Protein AF-A0A858BSM0-F1 (afdb_monomer)

Solvent-accessible surface area (backbone atoms only — not comparable to full-atom values): 16375 Å² total; per-residue (Å²): 132,75,53,73,68,57,44,45,56,49,50,36,63,75,69,66,62,66,79,80,44,74,90,45,45,73,58,44,51,51,51,58,52,46,48,55,52,51,48,40,38,75,73,69,68,46,49,75,65,56,53,52,46,52,56,50,54,49,52,46,51,55,52,48,64,76,37,71,84,49,58,69,70,57,38,52,51,46,42,55,47,25,72,73,67,75,43,63,54,69,59,59,52,45,63,54,52,73,69,42,80,69,52,54,67,52,66,51,70,66,59,50,50,50,53,35,60,72,40,42,68,62,49,29,70,76,40,61,86,50,60,94,38,64,66,59,52,33,52,44,53,54,50,51,48,45,44,56,35,63,70,63,80,68,86,87,63,94,69,54,70,62,56,52,48,52,47,50,49,37,29,74,75,46,54,21,25,60,64,64,38,43,50,54,51,47,52,52,44,70,75,34,68,86,60,52,43,77,88,28,57,37,79,54,97,91,39,84,40,81,42,76,86,49,92,70,56,54,92,28,44,65,59,47,67,70,70,49,77,94,40,82,88,53,62,91,39,60,67,58,50,47,54,54,40,49,52,51,44,30,65,75,75,60,62,42,83,81,53,54,62,62,62,48,45,72,64,48,47,60,54,52,51,52,55,56,63,73,74,111

pLDDT: mean 89.31, std 7.44, range [51.16, 98.19]

Secondary structure (DSSP, 8-state):
---HHHHHHHHHHHTT--TT-GGGHHHHHHHHHHHHHHHHHHHH---HHHHHHHHHHHHHHHHHHHTTTS-HHHHHHHHHHHHHH---HHHHHHHHHTTSTTGGG--SHHHHHHHHHHHHHHHHHH-GGGTT-HHHHHHHHHHHHHHHHHS--STT----HHHHHHHHHHHHHHS--HHHHHHHHHHHHHH-GGGS-GGGEEEETTEEEE-TT-SSSGGGHHHHHHHS---TTTTT-HHHHHHHHHHHHIIIIITTTT-HHHHHHHHHHHHHHHHHHTT-

Foldseek 3Di:
DDDLVRQLVVVCVVVVDDCPPPVCVVVSVVSSVVSVVCCCCVPVVQDPVNVVVVVLVVVLVVLLVVCVLFDPVLSVVQSVLCSVPVDRLLVVLLVVCLPDPPLLVDQDLVVLLVVLVVCVVVSCVVRVVCVVVSVSSSSSSVRSSLSLLPPDDCVVDDADPLLVVLQVCCCVPRVHHVLSVLLSLVVCCVVDVVLADPVQWDDDPNDTDGRQPDPPCRSVLVVVVVPDDPDPSCVPCSLSSSLSNSRCCCVPPVVVPPVVNVVCRVPRRVVSVVVVVVVD

Nearest PDB structures (foldseek):
  4lrv-assembly3_N-3  TM=2.791E-01  e=3.797E+00  Escherichia coli B7A
  4lrv-assembly2_P  TM=2.894E-01  e=4.555E+00  Escherichia coli B7A

Organism: NCBI:txid433296

Sequence (280 aa):
MLSIEEYIAKRKKEDRLDEFDGKFKDENLKICVNYIFEYFMNYISITEFEMKSIIKDERVEEYRKTLRAYEPEIIEWLTNIYDKSGKYANRIIGNMLEKYDFFSIFNTESEFREVSYELYKRITKRIPELKGQSEMIFQFIKAYHKKRAHAEGFSDYTFSNSILNWLEQTRKKYGVNIAVFAYKWLDQLYENKDLWPNTNRKDRFGQSEYDYTQKRNVFNLESLYRNIPKKAFIRGKKQELEALMMYIWLHNYCRDENGYWDEYSQKVLPIIDLQDKAQV

Structure (mmCIF, N/CA/C/O backbone):
data_AF-A0A858BSM0-F1
#
_entry.id   AF-A0A858BSM0-F1
#
loop_
_atom_site.group_PDB
_atom_site.id
_atom_site.type_symbol
_atom_site.label_atom_id
_atom_site.label_alt_id
_atom_site.label_comp_id
_atom_site.label_asym_id
_atom_site.label_entity_id
_atom_site.label_seq_id
_atom_site.pdbx_PDB_ins_code
_atom_site.Cartn_x
_atom_site.Cartn_y
_atom_site.Cartn_z
_atom_site.occupancy
_atom_site.B_iso_or_equiv
_atom_site.auth_seq_id
_atom_site.auth_comp_id
_atom_site.auth_asym_id
_atom_site.auth_atom_id
_atom_site.pdbx_PDB_model_num
ATOM 1 N N . MET A 1 1 ? -12.392 21.287 46.809 1.00 76.06 1 MET A N 1
ATOM 2 C CA . MET A 1 1 ? -12.234 20.368 45.664 1.00 76.06 1 MET A CA 1
ATOM 3 C C . MET A 1 1 ? -10.738 20.262 45.448 1.00 76.06 1 MET A C 1
ATOM 5 O O . MET A 1 1 ? -10.119 21.310 45.329 1.00 76.06 1 MET A O 1
ATOM 9 N N . LEU A 1 2 ? -10.152 19.071 45.580 1.00 84.25 2 LEU A N 1
ATOM 10 C CA . LEU A 1 2 ? -8.714 18.894 45.334 1.00 84.25 2 LEU A CA 1
ATOM 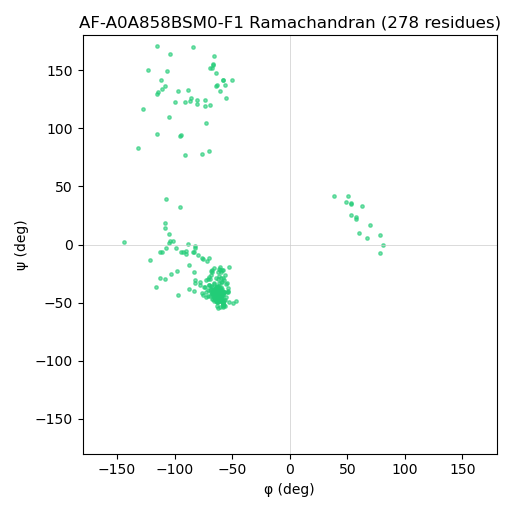11 C C . LEU A 1 2 ? -8.447 19.070 43.836 1.00 84.25 2 LEU A C 1
ATOM 13 O O . LEU A 1 2 ? -9.343 18.784 43.035 1.00 84.25 2 LEU A O 1
ATOM 17 N N . SER A 1 3 ? -7.252 19.505 43.445 1.00 88.00 3 SER A N 1
ATOM 18 C CA . SER A 1 3 ? -6.809 19.333 42.057 1.00 88.00 3 SER A CA 1
ATOM 19 C C . SER A 1 3 ? -6.639 17.837 41.745 1.00 88.00 3 SER A C 1
ATOM 21 O O . SER A 1 3 ? -6.570 17.003 42.656 1.00 88.00 3 SER A O 1
ATOM 23 N N . ILE A 1 4 ? -6.592 17.466 40.463 1.00 87.94 4 ILE A N 1
ATOM 24 C CA . ILE A 1 4 ? -6.388 16.063 40.076 1.00 87.94 4 ILE A CA 1
ATOM 25 C C . ILE A 1 4 ? -5.025 15.548 40.560 1.00 87.94 4 ILE A C 1
ATOM 27 O O . ILE A 1 4 ? -4.921 14.420 41.041 1.00 87.94 4 ILE A O 1
ATOM 31 N N . GLU A 1 5 ? -3.996 16.395 40.531 1.00 89.88 5 GLU A N 1
ATOM 32 C CA . GLU A 1 5 ? -2.655 16.084 41.026 1.00 89.88 5 GLU A CA 1
ATOM 33 C C . GLU A 1 5 ? -2.657 15.857 42.542 1.00 89.88 5 GLU A C 1
ATOM 35 O O . GLU A 1 5 ? -2.097 14.871 43.026 1.00 89.88 5 GLU A O 1
ATOM 40 N N . GLU A 1 6 ? -3.331 16.731 43.295 1.00 91.31 6 GLU A N 1
ATOM 41 C CA . GLU A 1 6 ? -3.465 16.611 44.750 1.00 91.31 6 GLU A CA 1
ATOM 42 C C . GLU A 1 6 ? -4.252 15.356 45.149 1.00 91.31 6 GLU A C 1
ATOM 44 O O . GLU A 1 6 ? -3.911 14.680 46.123 1.00 91.31 6 GLU A O 1
ATOM 49 N N . TYR A 1 7 ? -5.290 15.011 44.383 1.00 90.31 7 TYR A N 1
ATOM 50 C CA . TYR A 1 7 ? -6.084 13.809 44.613 1.00 90.31 7 TYR A CA 1
ATOM 51 C C . TYR A 1 7 ? -5.291 12.528 44.349 1.00 90.31 7 TYR A C 1
ATOM 53 O O . TYR A 1 7 ? -5.283 11.629 45.192 1.00 90.31 7 TYR A O 1
ATOM 61 N N . ILE A 1 8 ? -4.573 12.457 43.224 1.00 90.00 8 ILE A N 1
ATOM 62 C CA . ILE A 1 8 ? -3.717 11.311 42.894 1.00 90.00 8 ILE A CA 1
ATOM 63 C C . ILE A 1 8 ? -2.609 11.160 43.943 1.00 90.00 8 ILE A C 1
ATOM 65 O O . ILE A 1 8 ? -2.373 10.054 44.428 1.00 90.00 8 ILE A O 1
ATOM 69 N N . ALA A 1 9 ? -1.960 12.255 44.355 1.00 90.50 9 ALA A N 1
ATOM 70 C CA . ALA A 1 9 ? -0.929 12.223 45.394 1.00 90.50 9 ALA A CA 1
ATOM 71 C C . ALA A 1 9 ? -1.474 11.704 46.736 1.00 90.50 9 ALA A C 1
ATOM 73 O O . ALA A 1 9 ? -0.813 10.908 47.411 1.00 90.50 9 ALA A O 1
ATOM 74 N N . LYS A 1 10 ? -2.698 12.105 47.101 1.00 91.25 10 LYS A N 1
ATOM 75 C CA . LYS A 1 10 ? -3.394 11.599 48.286 1.00 91.25 10 LYS A CA 1
ATOM 76 C C . LYS A 1 10 ? -3.674 10.094 48.180 1.00 91.25 10 LYS A C 1
ATOM 78 O O . LYS A 1 10 ? -3.259 9.360 49.076 1.00 91.25 10 LYS A O 1
ATOM 83 N N . ARG A 1 11 ? -4.302 9.624 47.094 1.00 91.88 11 ARG A N 1
ATOM 84 C CA . ARG A 1 11 ? -4.641 8.198 46.902 1.00 91.88 11 ARG A CA 1
ATOM 85 C C . ARG A 1 11 ? -3.394 7.309 46.848 1.00 91.88 11 ARG A C 1
ATOM 87 O O . ARG A 1 11 ? -3.349 6.287 47.520 1.00 91.88 11 ARG A O 1
ATOM 94 N N . LYS A 1 12 ? -2.324 7.742 46.168 1.00 90.44 12 LYS A N 1
ATOM 95 C CA . LYS A 1 12 ? -1.027 7.032 46.153 1.00 90.44 12 LYS A CA 1
ATOM 96 C C . LYS A 1 12 ? -0.452 6.820 47.551 1.00 90.44 12 LYS A C 1
ATOM 98 O O . LYS A 1 12 ? 0.084 5.752 47.838 1.00 90.44 12 LYS A O 1
ATOM 103 N N . LYS A 1 13 ? -0.555 7.833 48.418 1.00 90.81 13 LYS A N 1
ATOM 104 C CA . LYS A 1 13 ? -0.080 7.757 49.804 1.00 90.81 13 LYS A CA 1
ATOM 105 C C . LYS A 1 13 ? -0.951 6.833 50.660 1.00 90.81 13 LYS A C 1
ATOM 107 O O . LYS A 1 13 ? -0.409 6.111 51.493 1.00 90.81 13 LYS A O 1
ATOM 112 N N . GLU A 1 14 ? -2.268 6.864 50.466 1.00 90.00 14 GLU A N 1
ATOM 113 C CA . GLU A 1 14 ? -3.226 5.991 51.161 1.00 90.00 14 GLU A CA 1
ATOM 114 C C . GLU A 1 14 ? -3.020 4.518 50.792 1.00 90.00 14 GLU A C 1
ATOM 116 O O . GLU A 1 14 ? -2.896 3.675 51.680 1.00 90.00 14 GLU A O 1
ATOM 121 N N . ASP A 1 15 ? -2.879 4.234 49.498 1.00 87.38 15 ASP A N 1
ATOM 122 C CA . ASP A 1 15 ? -2.790 2.871 48.967 1.00 87.38 15 ASP A CA 1
ATOM 123 C C . ASP A 1 15 ? -1.341 2.341 48.938 1.00 87.38 15 ASP A C 1
ATOM 125 O O . ASP A 1 15 ? -1.101 1.203 48.545 1.00 87.38 15 ASP A O 1
ATOM 129 N N . ARG A 1 16 ? -0.364 3.152 49.384 1.00 87.75 16 ARG A N 1
ATOM 130 C CA . ARG A 1 16 ? 1.082 2.842 49.397 1.00 87.75 16 ARG A CA 1
ATOM 131 C C . ARG A 1 16 ? 1.593 2.335 48.041 1.00 87.75 16 ARG A C 1
ATOM 133 O O . ARG A 1 16 ? 2.382 1.395 47.981 1.00 87.75 16 ARG A O 1
ATOM 140 N N . LEU A 1 17 ? 1.136 2.970 46.963 1.00 86.75 17 LEU A N 1
ATOM 141 C CA . LEU A 1 17 ? 1.476 2.584 45.598 1.00 86.75 17 LEU A CA 1
ATOM 142 C C . LEU A 1 17 ? 2.923 2.972 45.262 1.00 86.75 17 LEU A C 1
ATOM 144 O O . LEU A 1 17 ? 3.251 4.161 45.239 1.00 86.75 17 LEU A O 1
ATOM 148 N N . ASP A 1 18 ? 3.756 1.984 44.935 1.00 85.94 18 ASP A N 1
ATOM 149 C CA . ASP A 1 18 ? 5.062 2.202 44.308 1.00 85.94 18 ASP A CA 1
ATOM 150 C C . ASP A 1 18 ? 4.943 2.058 42.786 1.00 85.94 18 ASP A C 1
ATOM 152 O O . ASP A 1 18 ? 5.020 0.964 42.227 1.00 85.94 18 ASP A O 1
ATOM 156 N N . GLU A 1 19 ? 4.732 3.185 42.105 1.00 79.44 19 GLU A N 1
ATOM 157 C CA . GLU A 1 19 ? 4.561 3.228 40.648 1.00 79.44 19 GLU A CA 1
ATOM 158 C C . GLU A 1 19 ? 5.848 2.924 39.861 1.00 79.44 19 GLU A C 1
ATOM 160 O O . GLU A 1 19 ? 5.781 2.710 38.649 1.00 79.44 19 GLU A O 1
ATOM 165 N N . PHE A 1 20 ? 7.005 2.892 40.532 1.00 86.69 20 PHE A N 1
ATOM 166 C CA . PHE A 1 20 ? 8.307 2.660 39.908 1.00 86.69 20 PHE A CA 1
ATOM 167 C C . PHE A 1 20 ? 8.734 1.186 39.939 1.00 86.69 20 PHE A C 1
ATOM 169 O O . PHE A 1 20 ? 9.728 0.834 39.297 1.00 86.69 20 PHE A O 1
ATOM 176 N N . ASP A 1 21 ? 7.981 0.307 40.612 1.00 86.56 21 ASP A N 1
ATOM 177 C CA . ASP A 1 21 ? 8.235 -1.132 40.551 1.00 86.56 21 ASP A CA 1
ATOM 178 C C . ASP A 1 21 ? 7.806 -1.704 39.190 1.00 86.56 21 ASP A C 1
ATOM 180 O O . ASP A 1 21 ? 6.628 -1.927 38.891 1.00 86.56 21 ASP A O 1
ATOM 184 N N . GLY A 1 22 ? 8.804 -1.986 38.350 1.00 78.19 22 GLY A N 1
ATOM 185 C CA . GLY A 1 22 ? 8.609 -2.563 37.024 1.00 78.19 22 GLY A CA 1
ATOM 186 C C . GLY A 1 22 ? 7.932 -3.939 37.022 1.00 78.19 22 GLY A C 1
ATOM 187 O O . GLY A 1 22 ? 7.380 -4.317 35.988 1.00 78.19 22 GLY A O 1
ATOM 188 N N . LYS A 1 23 ? 7.924 -4.679 38.143 1.00 85.75 23 LYS A N 1
ATOM 189 C CA . LYS A 1 23 ? 7.219 -5.970 38.250 1.00 85.75 23 LYS A CA 1
ATOM 190 C C . LYS A 1 23 ? 5.699 -5.818 38.258 1.00 85.75 23 LYS A C 1
ATOM 192 O O . LYS A 1 23 ? 5.015 -6.724 37.792 1.00 85.75 23 LYS A O 1
ATOM 197 N N . PHE A 1 24 ? 5.186 -4.686 38.736 1.00 86.31 24 PHE A N 1
ATOM 198 C CA . PHE A 1 24 ? 3.749 -4.422 38.871 1.00 86.31 24 PHE A CA 1
ATOM 199 C C . PHE A 1 24 ? 3.235 -3.400 37.855 1.00 86.31 24 PHE A C 1
ATOM 201 O O . PHE A 1 24 ? 2.152 -2.852 38.024 1.00 86.31 24 PHE A O 1
ATOM 208 N N . LYS A 1 25 ? 3.976 -3.145 36.769 1.00 86.19 25 LYS A N 1
ATOM 209 C CA . LYS A 1 25 ? 3.668 -2.098 35.780 1.00 86.19 25 LYS A CA 1
ATOM 210 C C . LYS A 1 25 ? 2.201 -2.071 35.322 1.00 86.19 25 LYS A C 1
ATOM 212 O O . LYS A 1 25 ? 1.595 -1.002 35.311 1.00 86.19 25 LYS A O 1
ATOM 217 N N . ASP A 1 26 ? 1.635 -3.216 34.943 1.00 83.50 26 ASP A N 1
ATOM 218 C CA . ASP A 1 26 ? 0.257 -3.286 34.430 1.00 83.50 26 ASP A CA 1
ATOM 219 C C . ASP A 1 26 ? -0.787 -3.031 35.530 1.00 83.50 26 ASP A C 1
ATOM 221 O O . ASP A 1 26 ? -1.823 -2.407 35.289 1.00 83.50 26 ASP A O 1
ATOM 225 N N . GLU A 1 27 ? -0.500 -3.474 36.754 1.00 86.62 27 GLU A N 1
ATOM 226 C CA . GLU A 1 27 ? -1.351 -3.274 37.927 1.00 86.62 27 GLU A CA 1
ATOM 227 C C . GLU A 1 27 ? -1.294 -1.820 38.408 1.00 86.62 27 GLU A C 1
ATOM 229 O O . GLU A 1 27 ? -2.334 -1.183 38.574 1.00 86.62 27 GLU A O 1
ATOM 234 N N . ASN A 1 28 ? -0.092 -1.249 38.493 1.00 85.56 28 ASN A N 1
ATOM 235 C CA . ASN A 1 28 ? 0.146 0.159 38.799 1.00 85.56 28 ASN A CA 1
ATOM 236 C C . ASN A 1 2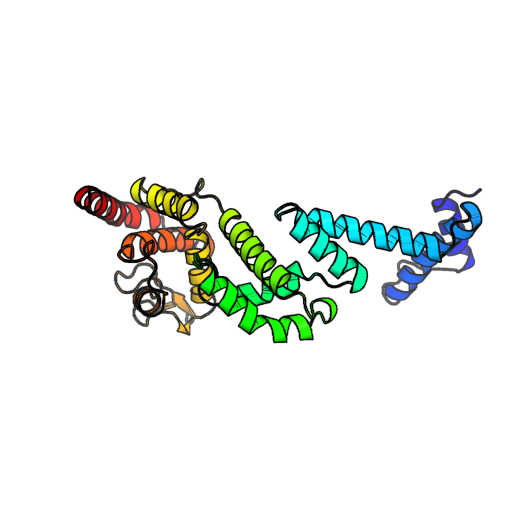8 ? -0.552 1.080 37.793 1.00 85.56 28 ASN A C 1
ATOM 238 O O . ASN A 1 28 ? -1.207 2.044 38.187 1.00 85.56 28 ASN A O 1
ATOM 242 N N . LEU A 1 29 ? -0.478 0.761 36.495 1.00 85.38 29 LEU A N 1
ATOM 243 C CA . LEU A 1 29 ? -1.176 1.518 35.457 1.00 85.38 29 LEU A CA 1
ATOM 244 C C . LEU A 1 29 ? -2.694 1.499 35.680 1.00 85.38 29 LEU A C 1
ATOM 246 O O . LEU A 1 29 ? -3.341 2.544 35.613 1.00 85.38 29 LEU A O 1
ATOM 250 N N . LYS A 1 30 ? -3.262 0.325 35.976 1.00 86.44 30 LYS A N 1
ATOM 251 C CA . LYS A 1 30 ? -4.695 0.175 36.249 1.00 86.44 30 LYS A CA 1
ATOM 252 C C . LYS A 1 30 ? -5.124 0.976 37.481 1.00 86.44 30 LYS A C 1
ATOM 254 O O . LYS A 1 30 ? -6.154 1.645 37.438 1.00 86.44 30 LYS A O 1
ATOM 259 N N . ILE A 1 31 ? -4.329 0.942 38.549 1.00 87.56 31 ILE A N 1
ATOM 260 C CA . ILE A 1 31 ? -4.588 1.687 39.787 1.00 87.56 31 ILE A CA 1
ATOM 261 C C . ILE A 1 31 ? -4.548 3.201 39.532 1.00 87.56 31 ILE A C 1
ATOM 263 O O . ILE A 1 31 ? -5.485 3.908 39.896 1.00 87.56 31 ILE A O 1
ATOM 267 N N . CYS A 1 32 ? -3.525 3.704 38.837 1.00 86.94 32 CYS A N 1
ATOM 268 C CA . CYS A 1 32 ? -3.422 5.129 38.511 1.00 86.94 32 CYS A CA 1
ATOM 269 C C . CYS A 1 32 ? -4.593 5.617 37.645 1.00 86.94 32 CYS A C 1
ATOM 271 O O . CYS A 1 32 ? -5.133 6.697 37.883 1.00 86.94 32 CYS A O 1
ATOM 273 N N . VAL A 1 33 ? -5.022 4.812 36.669 1.00 85.38 33 VAL A N 1
ATOM 274 C CA . VAL A 1 33 ? -6.204 5.111 35.850 1.00 85.38 33 VAL A CA 1
ATOM 275 C C . VAL A 1 33 ? -7.474 5.147 36.709 1.00 85.38 33 VAL A C 1
ATOM 277 O O . VAL A 1 33 ? -8.289 6.053 36.542 1.00 85.38 33 VAL A O 1
ATOM 280 N N . ASN A 1 34 ? -7.626 4.232 37.671 1.00 86.88 34 ASN A N 1
ATOM 281 C CA . ASN A 1 34 ? -8.767 4.240 38.591 1.00 86.88 34 ASN A CA 1
ATOM 282 C C . ASN A 1 34 ? -8.825 5.516 39.438 1.00 86.88 34 ASN A C 1
ATOM 284 O O . ASN A 1 34 ? -9.911 6.059 39.606 1.00 86.88 34 ASN A O 1
ATOM 288 N N . TYR A 1 35 ? -7.691 6.050 39.904 1.00 90.19 35 TYR A N 1
ATOM 289 C CA . TYR A 1 35 ? -7.687 7.326 40.633 1.00 90.19 35 TYR A CA 1
ATOM 290 C C . TYR A 1 35 ? -8.226 8.484 39.788 1.00 90.19 35 TYR A C 1
ATOM 292 O O . TYR A 1 35 ? -8.939 9.342 40.301 1.00 90.19 35 TYR A O 1
ATOM 300 N N . ILE A 1 36 ? -7.926 8.499 38.487 1.00 86.38 36 ILE A N 1
ATOM 301 C CA . ILE A 1 36 ? -8.467 9.500 37.560 1.00 86.38 36 ILE A CA 1
ATOM 302 C C . ILE A 1 36 ? -9.990 9.335 37.438 1.00 86.38 36 ILE A C 1
ATOM 304 O O . ILE A 1 36 ? -10.722 10.316 37.558 1.00 86.38 36 ILE A O 1
ATOM 308 N N . PHE A 1 37 ? -10.485 8.103 37.270 1.00 82.94 37 PHE A N 1
ATOM 309 C CA . PHE A 1 37 ? -11.929 7.831 37.238 1.00 82.94 37 PHE A CA 1
ATOM 310 C C . PHE A 1 37 ? -12.626 8.245 38.541 1.00 82.94 37 PHE A C 1
ATOM 312 O O . PHE A 1 37 ? -13.637 8.944 38.499 1.00 82.94 37 PHE A O 1
ATOM 319 N N . GLU A 1 38 ? -12.083 7.862 39.698 1.00 85.38 38 GLU A N 1
ATOM 320 C CA . GLU A 1 38 ? -12.623 8.228 41.011 1.00 85.38 38 GLU A CA 1
ATOM 321 C C . GLU A 1 38 ? -12.681 9.750 41.189 1.00 85.38 38 GLU A C 1
ATOM 323 O O . GLU A 1 38 ? -13.679 10.271 41.684 1.00 85.38 38 GLU A O 1
ATOM 328 N N . TYR A 1 39 ? -11.650 10.477 40.746 1.00 87.62 39 TYR A N 1
ATOM 329 C CA . TYR A 1 39 ? -11.619 11.937 40.804 1.00 87.62 39 TYR A CA 1
ATOM 330 C C . TYR A 1 39 ? -12.801 12.560 40.054 1.00 87.62 39 TYR A C 1
ATOM 332 O O . TYR A 1 39 ? -13.557 13.352 40.621 1.00 87.62 39 TYR A O 1
ATOM 340 N N . PHE A 1 40 ? -12.996 12.179 38.790 1.00 82.75 40 PHE A N 1
ATOM 341 C CA . PHE A 1 40 ? -14.052 12.743 37.951 1.00 82.75 40 PHE A CA 1
ATOM 342 C C . PHE A 1 40 ? -15.457 12.310 38.389 1.00 82.75 40 PHE A C 1
ATOM 344 O O . PHE A 1 40 ? -16.373 13.136 38.355 1.00 82.75 40 PHE A O 1
ATOM 351 N N . MET A 1 41 ? -15.628 11.074 38.876 1.00 79.69 41 MET A N 1
ATOM 352 C CA . MET A 1 41 ? -16.903 10.623 39.450 1.00 79.69 41 MET A CA 1
ATOM 353 C C . MET A 1 41 ? -17.261 11.406 40.718 1.00 79.69 41 MET A C 1
ATOM 355 O O . MET A 1 41 ? -18.388 11.874 40.856 1.00 79.69 41 MET A O 1
ATOM 359 N N . ASN A 1 42 ? -16.299 11.591 41.628 1.00 81.12 42 ASN A N 1
ATOM 360 C CA . ASN A 1 42 ? -16.549 12.207 42.932 1.00 81.12 42 ASN A CA 1
ATOM 361 C C . ASN A 1 42 ? -16.675 13.732 42.874 1.00 81.12 42 ASN A C 1
ATOM 363 O O . ASN A 1 42 ? -17.393 14.316 43.683 1.00 81.12 42 ASN A O 1
ATOM 367 N N . TYR A 1 43 ? -15.957 14.387 41.958 1.00 79.75 43 TYR A N 1
ATOM 368 C CA . TYR A 1 43 ? -15.894 15.848 41.920 1.00 79.75 43 TYR A CA 1
ATOM 369 C C . TYR A 1 43 ? -16.653 16.474 40.752 1.00 79.75 43 TYR A C 1
ATOM 371 O O . TYR A 1 43 ? -17.164 17.580 40.908 1.00 79.75 43 TYR A O 1
ATOM 379 N N . ILE A 1 44 ? -16.768 15.795 39.607 1.00 73.56 44 ILE A N 1
ATOM 380 C CA . ILE A 1 44 ? -17.440 16.341 38.4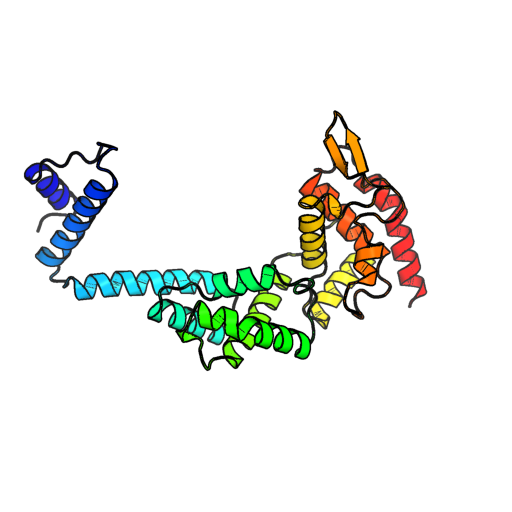11 1.00 73.56 44 ILE A CA 1
ATOM 381 C C . ILE A 1 44 ? -18.801 15.659 38.167 1.00 73.56 44 ILE A C 1
ATOM 383 O O . ILE A 1 44 ? -19.562 16.091 37.310 1.00 73.56 44 ILE A O 1
ATOM 387 N N . SER A 1 45 ? -19.173 14.659 38.980 1.00 72.12 45 SER A N 1
ATOM 388 C CA . SER A 1 45 ? -20.446 13.917 38.875 1.00 72.12 45 SER A CA 1
ATOM 389 C C . SER A 1 45 ? -20.663 13.244 37.515 1.00 72.12 45 SER A C 1
ATOM 391 O O . SER A 1 45 ? -21.798 12.978 37.132 1.00 72.12 45 SER A O 1
ATOM 393 N N . ILE A 1 46 ? -19.581 12.966 36.783 1.00 72.81 46 ILE A N 1
ATOM 394 C CA . ILE A 1 46 ? -19.644 12.215 35.530 1.00 72.81 46 ILE A CA 1
ATOM 395 C C . ILE A 1 46 ? -19.717 10.739 35.898 1.00 72.81 46 ILE A C 1
ATOM 397 O O . ILE A 1 46 ? -18.852 10.230 36.609 1.00 72.81 46 ILE A O 1
ATOM 401 N N . THR A 1 47 ? -20.736 10.040 35.426 1.00 77.25 47 THR A N 1
ATOM 402 C CA . THR A 1 47 ? -20.874 8.599 35.632 1.00 77.25 47 THR A CA 1
ATOM 403 C C . THR A 1 47 ? -19.779 7.831 34.886 1.00 77.25 47 THR A C 1
ATOM 405 O O . THR A 1 47 ? -19.260 8.266 33.855 1.00 77.25 47 THR A O 1
ATOM 408 N N . GLU A 1 48 ? -19.445 6.630 35.361 1.00 73.94 48 GLU A N 1
ATOM 409 C CA . GLU A 1 48 ? -18.509 5.738 34.660 1.00 73.94 48 GLU A CA 1
ATOM 410 C C . GLU A 1 48 ? -18.945 5.474 33.203 1.00 73.94 48 GLU A C 1
ATOM 412 O O . GLU A 1 48 ? -18.115 5.345 32.302 1.00 73.94 48 GLU A O 1
ATOM 417 N N . PHE A 1 49 ? -20.260 5.437 32.962 1.00 72.38 49 PHE A N 1
ATOM 418 C CA . PHE A 1 49 ? -20.850 5.303 31.634 1.00 72.38 49 PHE A CA 1
ATOM 419 C C . PHE A 1 49 ? -20.534 6.503 30.729 1.00 72.38 49 PHE A C 1
ATOM 421 O O . PHE A 1 49 ? -20.080 6.310 29.602 1.00 72.38 49 PHE A O 1
ATOM 428 N N . GLU A 1 50 ? -20.713 7.730 31.220 1.00 77.31 50 GLU A N 1
ATOM 429 C CA . GLU A 1 50 ? -20.425 8.954 30.463 1.00 77.31 50 GLU A CA 1
ATOM 430 C C . GLU A 1 50 ? -18.933 9.086 30.143 1.00 77.31 50 GLU A C 1
ATOM 432 O O . GLU A 1 50 ? -18.584 9.370 29.000 1.00 77.31 50 GLU A O 1
ATOM 437 N N . MET A 1 51 ? -18.033 8.787 31.087 1.00 74.62 51 MET A N 1
ATOM 438 C CA . MET A 1 51 ? -16.590 8.777 30.799 1.00 74.62 51 MET A CA 1
ATOM 439 C C . MET A 1 51 ? -16.208 7.720 29.759 1.00 74.62 51 MET A C 1
ATOM 441 O O . MET A 1 51 ? -15.426 8.000 28.849 1.00 74.62 51 MET A O 1
ATOM 445 N N . LYS A 1 52 ? -16.771 6.507 29.851 1.00 77.44 52 LYS A N 1
ATOM 446 C CA . LYS A 1 52 ? -16.566 5.468 28.830 1.00 77.44 52 LYS A CA 1
ATOM 447 C C . LYS A 1 52 ? -17.086 5.908 27.460 1.00 77.44 52 LYS A C 1
ATOM 449 O O . LYS A 1 52 ? -16.446 5.585 26.461 1.00 77.44 52 LYS A O 1
ATOM 454 N N . SER A 1 53 ? -18.193 6.653 27.411 1.00 79.06 53 SER A N 1
ATOM 455 C CA . SER A 1 53 ? -18.702 7.255 26.174 1.00 79.06 53 SER A CA 1
ATOM 456 C C . SER A 1 53 ? -17.730 8.292 25.618 1.00 79.06 53 SER A C 1
ATOM 458 O O . SER A 1 53 ? -17.346 8.175 24.463 1.00 79.06 53 SER A O 1
ATOM 460 N N . ILE A 1 54 ? -17.237 9.222 26.444 1.00 79.38 54 ILE A N 1
ATOM 461 C CA . ILE A 1 54 ? -16.273 10.257 26.027 1.00 79.38 54 ILE A CA 1
ATOM 462 C C . ILE A 1 54 ? -15.009 9.628 25.425 1.00 79.38 54 ILE A C 1
ATOM 464 O O . ILE A 1 54 ? -14.589 10.005 24.335 1.00 79.38 54 ILE A O 1
ATOM 468 N N . ILE A 1 55 ? -14.428 8.626 26.095 1.00 79.25 55 ILE A N 1
ATOM 469 C CA . ILE A 1 55 ? -13.235 7.920 25.597 1.00 79.25 55 ILE A CA 1
ATOM 470 C C . ILE A 1 55 ? -13.538 7.197 24.278 1.00 79.25 55 ILE A C 1
ATOM 472 O O . ILE A 1 55 ? -12.701 7.149 23.373 1.00 79.25 55 ILE A O 1
ATOM 476 N N . LYS A 1 56 ? -14.726 6.594 24.160 1.00 82.31 56 LYS A N 1
ATOM 477 C CA . LYS A 1 56 ? -15.156 5.934 22.925 1.00 82.31 56 LYS A CA 1
ATOM 478 C C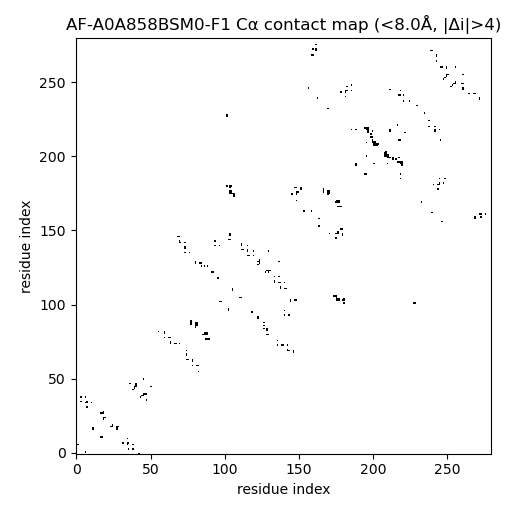 . LYS A 1 56 ? -15.273 6.952 21.785 1.00 82.31 56 LYS A C 1
ATOM 480 O O . LYS A 1 56 ? -14.708 6.707 20.720 1.00 82.31 56 LYS A O 1
ATOM 485 N N . ASP A 1 57 ? -15.918 8.087 22.029 1.00 85.00 57 ASP A N 1
ATOM 486 C CA . ASP A 1 57 ? -16.120 9.162 21.056 1.00 85.00 57 ASP A CA 1
ATOM 487 C C . ASP A 1 57 ? -14.783 9.772 20.608 1.00 85.00 57 ASP A C 1
ATOM 489 O O . ASP A 1 57 ? -14.545 9.950 19.411 1.00 85.00 57 ASP A O 1
ATOM 493 N N . GLU A 1 58 ? -13.850 9.987 21.541 1.00 88.44 58 GLU A N 1
ATOM 494 C CA . GLU A 1 58 ? -12.503 10.476 21.232 1.00 88.44 58 GLU A CA 1
ATOM 495 C C . GLU A 1 58 ? -11.755 9.517 20.295 1.00 88.44 58 GLU A C 1
ATOM 497 O O . GLU A 1 58 ? -11.223 9.937 19.265 1.00 88.44 58 GLU A O 1
ATOM 502 N N . ARG A 1 59 ? -11.787 8.208 20.574 1.00 90.69 59 ARG A N 1
ATOM 503 C CA . ARG A 1 59 ? -11.152 7.191 19.715 1.00 90.69 59 ARG A CA 1
ATOM 504 C C . ARG A 1 59 ? -11.768 7.125 18.321 1.00 90.69 59 ARG A C 1
ATOM 506 O O . ARG A 1 59 ? -11.064 6.851 17.345 1.00 90.69 59 ARG A O 1
ATOM 513 N N . VAL A 1 60 ? -13.080 7.319 18.215 1.00 92.62 60 VAL A N 1
ATOM 514 C CA . VAL A 1 60 ? -13.795 7.359 16.932 1.00 92.62 60 VAL A CA 1
ATOM 515 C C . VAL A 1 60 ? -13.341 8.575 16.116 1.00 92.62 60 VAL A C 1
ATOM 517 O O . VAL A 1 60 ? -13.035 8.435 14.927 1.00 92.62 60 VAL A O 1
ATOM 520 N N . GLU A 1 61 ? -13.201 9.739 16.752 1.00 92.25 61 GLU A N 1
ATOM 521 C CA . GLU A 1 61 ? -12.696 10.957 16.112 1.00 92.25 61 GLU A CA 1
ATOM 522 C C . GLU A 1 61 ? -11.219 10.860 15.715 1.00 92.25 61 GLU A C 1
ATOM 524 O O . GLU A 1 61 ? -10.837 11.256 14.609 1.00 92.25 61 GLU A O 1
ATOM 529 N N . GLU A 1 62 ? -10.370 10.282 16.565 1.00 93.44 62 GLU A N 1
ATOM 530 C CA . GLU A 1 62 ? -8.981 9.977 16.213 1.00 93.44 62 GLU A CA 1
ATOM 531 C C . GLU A 1 62 ? -8.904 9.095 14.970 1.00 93.44 62 GLU A C 1
ATOM 533 O O . GLU A 1 62 ? -8.174 9.407 14.023 1.00 93.44 62 GLU A O 1
ATOM 538 N N . TYR A 1 63 ? -9.701 8.025 14.925 1.00 94.94 63 TYR A N 1
ATOM 539 C CA . TYR A 1 63 ? -9.742 7.157 13.761 1.00 94.94 63 TYR A CA 1
ATOM 540 C C . TYR A 1 63 ? -10.200 7.910 12.508 1.00 94.94 63 TYR A C 1
ATOM 542 O O . TYR A 1 63 ? -9.529 7.826 11.475 1.00 94.94 63 TYR A O 1
ATOM 550 N N . ARG A 1 64 ? -11.270 8.710 12.600 1.00 94.75 64 ARG A N 1
ATOM 551 C CA . ARG A 1 64 ? -11.776 9.550 11.502 1.00 94.75 64 ARG A CA 1
ATOM 552 C C . ARG A 1 64 ? -10.689 10.473 10.941 1.00 94.75 64 ARG A C 1
ATOM 554 O O . ARG A 1 64 ? -10.547 10.579 9.721 1.00 94.75 64 ARG A O 1
ATOM 561 N N . LYS A 1 65 ? -9.842 11.070 11.792 1.00 94.19 65 LYS A N 1
ATOM 562 C CA . LYS A 1 65 ? -8.701 11.902 11.351 1.00 94.19 65 LYS A CA 1
ATOM 563 C C . LYS A 1 65 ? -7.704 11.127 10.481 1.00 94.19 65 LYS A C 1
ATOM 565 O O . LYS A 1 65 ? -7.144 11.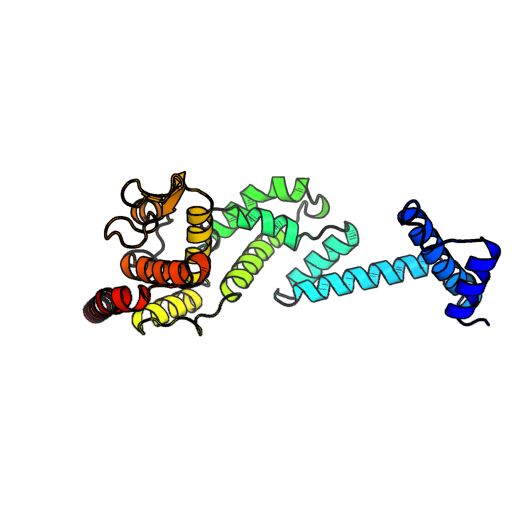705 9.551 1.00 94.19 65 LYS A O 1
ATOM 570 N N . THR A 1 66 ? -7.519 9.825 10.707 1.00 93.31 66 THR A N 1
ATOM 571 C CA . THR A 1 66 ? -6.634 8.987 9.869 1.00 93.31 66 THR A CA 1
ATOM 572 C C . THR A 1 66 ? -7.194 8.702 8.468 1.00 93.31 66 THR A C 1
ATOM 574 O O . THR A 1 66 ? -6.464 8.243 7.583 1.00 93.31 66 THR A O 1
ATOM 577 N N . LEU A 1 67 ? -8.485 8.972 8.245 1.00 95.19 67 LEU A N 1
ATOM 578 C CA . LEU A 1 67 ? -9.212 8.651 7.017 1.00 95.19 67 LEU A CA 1
ATOM 579 C C . LEU A 1 67 ? -9.399 9.848 6.074 1.00 95.19 67 LEU A C 1
ATOM 581 O O . LEU A 1 67 ? -9.981 9.675 5.011 1.00 95.19 67 LEU A O 1
ATOM 585 N N . ARG A 1 68 ? -8.857 11.029 6.404 1.00 91.25 68 ARG A N 1
ATOM 586 C CA . ARG A 1 68 ? -9.038 12.299 5.660 1.00 91.25 68 ARG A CA 1
ATOM 587 C C . ARG A 1 68 ? -8.736 12.252 4.156 1.00 91.25 68 ARG A C 1
ATOM 589 O O . ARG A 1 68 ? -9.163 13.137 3.430 1.00 91.25 68 ARG A O 1
ATOM 596 N N . ALA A 1 69 ? -7.981 11.256 3.697 1.00 90.00 69 ALA A N 1
ATOM 597 C CA . ALA A 1 69 ? -7.648 11.066 2.286 1.00 90.00 69 ALA A CA 1
ATOM 598 C C . ALA A 1 69 ? -8.742 10.342 1.468 1.00 90.00 69 ALA A C 1
ATOM 600 O O . ALA A 1 69 ? -8.548 10.134 0.273 1.00 90.00 69 ALA A O 1
ATOM 601 N N . TYR A 1 70 ? -9.836 9.907 2.099 1.00 95.25 70 TYR A N 1
ATOM 602 C CA . TYR A 1 70 ? -10.955 9.223 1.444 1.00 95.25 70 TYR A CA 1
ATOM 603 C C . TYR A 1 70 ? -12.164 10.144 1.261 1.00 95.25 70 TYR A C 1
ATOM 605 O O . TYR A 1 70 ? -12.268 11.191 1.897 1.00 95.25 70 TYR A O 1
ATOM 613 N N . GLU A 1 71 ? -13.098 9.735 0.404 1.00 94.69 71 GLU A N 1
ATOM 614 C CA . GLU A 1 71 ? -14.379 10.413 0.230 1.00 94.69 71 GLU A CA 1
ATOM 615 C C . GLU A 1 71 ? -15.243 10.365 1.518 1.00 94.69 71 GLU A C 1
ATOM 617 O O . GLU A 1 71 ? -15.187 9.370 2.248 1.00 94.69 71 GLU A O 1
ATOM 622 N N . PRO A 1 72 ? -16.076 11.393 1.803 1.00 95.88 72 PRO A N 1
ATOM 623 C CA . PRO A 1 72 ? -16.860 11.482 3.043 1.00 95.88 72 PRO A CA 1
ATOM 624 C C . PRO A 1 72 ? -17.723 10.253 3.349 1.00 95.88 72 PRO A C 1
ATOM 626 O O . PRO A 1 72 ? -17.747 9.796 4.486 1.00 95.88 72 PRO A O 1
ATOM 629 N N . GLU A 1 73 ? -18.363 9.677 2.330 1.00 96.94 73 GLU A N 1
ATOM 630 C CA . GLU A 1 73 ? -19.190 8.471 2.463 1.00 96.94 73 GLU A CA 1
ATOM 631 C C . GLU A 1 73 ? -18.369 7.260 2.943 1.00 96.94 73 GLU A C 1
ATOM 633 O O . GLU A 1 73 ? -18.791 6.513 3.825 1.00 96.94 73 GLU A O 1
ATOM 638 N N . ILE A 1 74 ? -17.147 7.099 2.422 1.00 97.62 74 ILE A N 1
ATOM 639 C CA . ILE A 1 74 ? -16.218 6.043 2.842 1.00 97.62 74 ILE A CA 1
ATOM 640 C C . ILE A 1 74 ? -15.712 6.300 4.262 1.00 97.62 74 ILE A C 1
ATOM 642 O O . ILE A 1 74 ? -15.582 5.353 5.041 1.00 97.62 74 ILE A O 1
ATOM 646 N N . ILE A 1 75 ? -15.433 7.560 4.612 1.00 97.25 75 ILE A N 1
ATOM 647 C CA . ILE A 1 75 ? -15.028 7.943 5.970 1.00 97.25 75 ILE A CA 1
ATOM 648 C C . ILE A 1 75 ? -16.133 7.577 6.960 1.00 97.25 75 ILE A C 1
ATOM 650 O O . ILE A 1 75 ? -15.865 6.859 7.919 1.00 97.25 75 ILE A O 1
ATOM 654 N N . GLU A 1 76 ? -17.363 8.026 6.716 1.00 96.88 76 GLU A N 1
ATOM 655 C CA . GLU A 1 76 ? -18.507 7.762 7.588 1.00 96.88 76 GLU A CA 1
ATOM 656 C C . GLU A 1 76 ? -18.757 6.261 7.738 1.00 96.88 76 GLU A C 1
ATOM 658 O O . GLU A 1 76 ? -18.881 5.754 8.854 1.00 96.88 76 GLU A O 1
ATOM 663 N N . TRP A 1 77 ? -18.745 5.529 6.626 1.00 97.88 77 TRP A N 1
ATOM 664 C CA . TRP A 1 77 ? -18.896 4.082 6.625 1.00 97.88 77 TRP A CA 1
ATOM 665 C C . TRP A 1 77 ? -17.833 3.380 7.476 1.00 97.88 77 TRP A C 1
ATOM 667 O O . TRP A 1 77 ? -18.172 2.604 8.370 1.00 97.88 77 TRP A O 1
ATOM 677 N N . LEU A 1 78 ? -16.549 3.677 7.258 1.00 97.62 78 LEU A N 1
ATOM 678 C CA . LEU A 1 78 ? -15.454 3.091 8.035 1.00 97.62 78 LEU A CA 1
ATOM 679 C C . LEU A 1 78 ? -15.547 3.459 9.519 1.00 97.62 78 LEU A C 1
ATOM 681 O O . LEU A 1 78 ? -15.364 2.588 10.372 1.00 97.62 78 LEU A O 1
ATOM 685 N N . THR A 1 79 ? -15.847 4.722 9.832 1.00 96.62 79 THR A N 1
ATOM 686 C CA . THR A 1 79 ? -16.026 5.206 11.205 1.00 96.62 79 THR A CA 1
ATOM 687 C C . THR A 1 79 ? -17.171 4.470 11.901 1.00 96.62 79 THR A C 1
ATOM 689 O O . THR A 1 79 ? -16.982 3.996 13.017 1.00 96.62 79 THR A O 1
ATOM 692 N N . ASN A 1 80 ? -18.306 4.266 11.228 1.00 95.88 80 ASN A N 1
ATOM 693 C CA . ASN A 1 80 ? -19.443 3.511 11.764 1.00 95.88 80 ASN A CA 1
ATOM 694 C C . ASN A 1 80 ? -19.102 2.033 12.012 1.00 95.88 80 ASN A C 1
ATOM 696 O O . ASN A 1 80 ? -19.563 1.440 12.988 1.00 95.88 80 ASN A O 1
ATOM 700 N N . ILE A 1 81 ? -18.288 1.416 11.151 1.00 96.00 81 ILE A N 1
ATOM 701 C CA . ILE A 1 81 ? -17.811 0.043 11.371 1.00 96.00 81 ILE A CA 1
ATOM 702 C C . ILE A 1 81 ? -16.873 -0.025 12.576 1.00 96.00 81 ILE A C 1
ATOM 704 O O . ILE A 1 81 ? -16.982 -0.951 13.384 1.00 96.00 81 ILE A O 1
ATOM 708 N N . TYR A 1 82 ? -15.978 0.949 12.726 1.00 95.69 82 TYR A N 1
ATOM 709 C CA . TYR A 1 82 ? -15.091 1.028 13.881 1.00 95.69 82 TYR A CA 1
ATOM 710 C C . TYR A 1 82 ? -15.864 1.267 15.181 1.00 95.69 82 TYR A C 1
ATOM 712 O O . TYR A 1 82 ? -15.621 0.558 16.150 1.00 95.69 82 TYR A O 1
ATOM 720 N N . ASP A 1 83 ? -16.843 2.170 15.187 1.00 92.25 83 ASP A N 1
ATOM 721 C CA . ASP A 1 83 ? -17.676 2.445 16.362 1.00 92.25 83 ASP A CA 1
ATOM 722 C C . ASP A 1 83 ? -18.437 1.196 16.850 1.00 92.25 83 ASP A C 1
ATOM 724 O O . ASP A 1 83 ? -18.523 0.932 18.051 1.00 92.25 83 ASP A O 1
ATOM 728 N N . LYS A 1 84 ? -18.929 0.375 15.911 1.00 91.56 84 LYS A N 1
ATOM 729 C CA . LYS A 1 84 ? -19.674 -0.858 16.213 1.00 91.56 84 LYS A CA 1
ATOM 730 C C . LYS A 1 84 ? -18.793 -2.037 16.623 1.00 91.56 84 LYS A C 1
ATOM 732 O O . LYS A 1 84 ? -19.229 -2.867 17.413 1.00 91.56 84 LYS A O 1
ATOM 737 N N . SER A 1 85 ? -17.591 -2.156 16.056 1.00 91.44 85 SER A N 1
ATOM 738 C CA . SER A 1 85 ? -16.781 -3.386 16.151 1.00 91.44 85 SER A CA 1
ATOM 739 C C . SER A 1 85 ? -15.404 -3.210 16.794 1.00 91.44 85 SER A C 1
ATOM 741 O O . SER A 1 85 ? -14.729 -4.200 17.077 1.00 91.44 85 SER A O 1
ATOM 743 N N . GLY A 1 86 ? -14.935 -1.971 16.958 1.00 91.00 86 GLY A N 1
ATOM 744 C CA . GLY A 1 86 ? -13.556 -1.634 17.322 1.00 91.00 86 GLY A CA 1
ATOM 745 C C . GLY A 1 86 ? -12.514 -1.976 16.246 1.00 91.00 86 GLY A C 1
ATOM 746 O O . GLY A 1 86 ? -11.312 -1.869 16.493 1.00 91.00 86 GLY A O 1
ATOM 747 N N . LYS A 1 87 ? -12.931 -2.423 15.051 1.00 94.50 87 LYS A N 1
ATOM 748 C CA . LYS A 1 87 ? -12.020 -2.900 14.000 1.00 94.50 87 LYS A CA 1
ATOM 749 C C . LYS A 1 87 ? -11.715 -1.819 12.973 1.00 94.50 87 LYS A C 1
ATOM 751 O O . LYS A 1 87 ? -12.603 -1.223 12.373 1.00 94.50 87 LYS A O 1
ATOM 756 N N . TYR A 1 88 ? -10.428 -1.663 12.683 1.00 96.06 88 TYR A N 1
ATOM 757 C CA . TYR A 1 88 ? -9.914 -0.790 11.629 1.00 96.06 88 TYR A CA 1
ATOM 758 C C . TYR A 1 88 ? -10.113 -1.426 10.246 1.00 96.06 88 TYR A C 1
ATOM 760 O O . TYR A 1 88 ? -9.176 -1.988 9.668 1.00 96.06 88 TYR A O 1
ATOM 768 N N . ALA A 1 89 ? -11.338 -1.369 9.714 1.00 96.62 89 ALA A N 1
ATOM 769 C CA . ALA A 1 89 ? -11.696 -2.006 8.445 1.00 96.62 89 ALA A CA 1
ATOM 770 C C . ALA A 1 89 ? -10.772 -1.588 7.289 1.00 96.62 89 ALA A C 1
ATOM 772 O O . ALA A 1 89 ? -10.309 -2.444 6.535 1.00 96.62 89 ALA A O 1
ATOM 773 N N . ASN A 1 90 ? -10.394 -0.308 7.224 1.00 96.62 90 ASN A N 1
ATOM 774 C CA . ASN A 1 90 ? -9.456 0.205 6.225 1.00 96.62 90 ASN A CA 1
ATOM 775 C C . ASN A 1 90 ? -8.095 -0.511 6.237 1.00 96.62 90 ASN A C 1
ATOM 777 O O . ASN A 1 90 ? -7.539 -0.787 5.177 1.00 96.62 90 ASN A O 1
ATOM 781 N N . ARG A 1 91 ? -7.556 -0.818 7.425 1.00 96.00 91 ARG A N 1
ATOM 782 C CA . ARG A 1 91 ? -6.272 -1.515 7.582 1.00 96.00 91 ARG A CA 1
ATOM 783 C C . ARG A 1 91 ? -6.420 -2.994 7.257 1.00 96.00 91 ARG A C 1
ATOM 785 O O . ARG A 1 91 ? -5.588 -3.555 6.557 1.00 96.00 91 ARG A O 1
ATOM 792 N N . ILE A 1 92 ? -7.492 -3.622 7.740 1.00 96.44 92 ILE A N 1
ATOM 793 C CA . ILE A 1 92 ? -7.740 -5.051 7.521 1.00 96.44 92 ILE A CA 1
ATOM 794 C C . ILE A 1 92 ? -7.920 -5.344 6.031 1.00 96.44 92 ILE A C 1
ATOM 796 O O . ILE A 1 92 ? -7.273 -6.257 5.522 1.00 96.44 92 ILE A O 1
ATOM 800 N N . ILE A 1 93 ? -8.776 -4.581 5.346 1.00 97.12 93 ILE A N 1
ATOM 801 C CA . ILE A 1 93 ? -9.032 -4.753 3.913 1.00 97.12 93 ILE A CA 1
ATOM 802 C C . ILE A 1 93 ? -7.807 -4.304 3.111 1.00 97.12 93 ILE A C 1
ATOM 804 O O . ILE A 1 93 ? -7.364 -5.043 2.239 1.00 97.12 93 ILE A O 1
ATOM 808 N N . GLY A 1 94 ? -7.196 -3.164 3.457 1.00 96.00 94 GLY A N 1
ATOM 809 C CA . GLY A 1 94 ? -5.969 -2.683 2.815 1.00 96.00 94 GLY A CA 1
ATOM 810 C C . GLY A 1 94 ? -4.861 -3.736 2.811 1.00 96.00 94 GLY A C 1
ATOM 811 O O . GLY A 1 94 ? -4.360 -4.090 1.754 1.00 96.00 94 GLY A O 1
ATOM 812 N N . ASN A 1 95 ? -4.568 -4.351 3.959 1.00 95.00 95 ASN A N 1
ATOM 813 C CA . ASN A 1 95 ? -3.560 -5.412 4.063 1.00 95.00 95 ASN A CA 1
ATOM 814 C C . ASN A 1 95 ? -3.888 -6.666 3.237 1.00 95.00 95 ASN A C 1
ATOM 816 O O . ASN A 1 95 ? -2.989 -7.448 2.935 1.00 95.00 95 ASN A O 1
ATOM 820 N N . MET A 1 96 ? -5.162 -6.913 2.920 1.00 95.56 96 MET A N 1
ATOM 821 C CA . MET A 1 96 ? -5.531 -7.978 1.987 1.00 95.56 96 MET A CA 1
ATOM 822 C C . MET A 1 96 ? -5.260 -7.559 0.542 1.00 95.56 96 MET A C 1
ATOM 824 O O . MET A 1 96 ? -4.728 -8.363 -0.213 1.00 95.56 96 MET A O 1
ATOM 828 N N . LEU A 1 97 ? -5.584 -6.315 0.179 1.00 95.31 97 LEU A N 1
ATOM 829 C CA . LEU A 1 97 ? -5.346 -5.757 -1.157 1.00 95.31 97 LEU A CA 1
ATOM 830 C C . LEU A 1 97 ? -3.856 -5.621 -1.478 1.00 95.31 97 LEU A C 1
ATOM 832 O O . LEU A 1 97 ? -3.459 -5.828 -2.616 1.00 95.31 97 LEU A O 1
ATOM 836 N N . GLU A 1 98 ? -3.015 -5.332 -0.484 1.00 90.06 98 GLU A N 1
ATOM 837 C CA . GLU A 1 98 ? -1.558 -5.274 -0.670 1.00 90.06 98 GLU A CA 1
ATOM 838 C C . GLU A 1 98 ? -0.953 -6.611 -1.124 1.00 90.06 98 GLU A C 1
ATOM 840 O O . GLU A 1 98 ? 0.125 -6.624 -1.706 1.00 90.06 98 GLU A O 1
ATOM 845 N N . LYS A 1 99 ? -1.654 -7.728 -0.897 1.00 88.94 99 LYS A N 1
ATOM 846 C CA . LYS A 1 99 ? -1.233 -9.068 -1.330 1.00 88.94 99 LYS A CA 1
ATOM 847 C C . LYS A 1 99 ? -1.743 -9.453 -2.716 1.00 88.94 99 LYS A C 1
ATOM 849 O O . LYS A 1 99 ? -1.424 -10.542 -3.176 1.00 88.94 99 LYS A O 1
ATOM 854 N N . TYR A 1 100 ? -2.590 -8.629 -3.330 1.00 89.62 100 TYR A N 1
ATOM 855 C CA . TYR A 1 100 ? -3.073 -8.888 -4.678 1.00 89.62 100 TYR A CA 1
ATOM 856 C C . TYR A 1 100 ? -2.031 -8.442 -5.693 1.00 89.62 100 TYR A C 1
ATOM 858 O O . TYR A 1 100 ? -1.682 -7.258 -5.768 1.00 89.62 100 TYR A O 1
ATOM 866 N N . ASP A 1 101 ? -1.580 -9.399 -6.499 1.00 86.00 101 ASP A N 1
ATOM 867 C CA . ASP A 1 101 ? -0.677 -9.135 -7.608 1.00 86.00 101 ASP A CA 1
ATOM 868 C C . ASP A 1 101 ? -1.292 -8.093 -8.540 1.00 86.00 101 ASP A C 1
ATOM 870 O O . ASP A 1 101 ? -2.489 -8.111 -8.836 1.00 86.00 101 ASP A O 1
ATOM 874 N N . PHE A 1 102 ? -0.464 -7.155 -8.993 1.00 92.00 102 PHE A N 1
ATOM 875 C CA . PHE A 1 102 ? -0.853 -6.126 -9.959 1.00 92.00 102 PHE A CA 1
ATOM 876 C C . PHE A 1 102 ? -1.993 -5.192 -9.519 1.00 92.00 102 PHE A C 1
ATOM 878 O O . PHE A 1 102 ? -2.439 -4.376 -10.325 1.00 92.00 102 PHE A O 1
ATOM 885 N N . PHE A 1 103 ? -2.432 -5.217 -8.255 1.00 94.38 103 PHE A N 1
ATOM 886 C CA . PHE A 1 103 ? -3.515 -4.344 -7.787 1.00 94.38 103 PHE A CA 1
ATOM 887 C C . PHE A 1 103 ? -3.248 -2.862 -8.095 1.00 94.38 103 PHE A C 1
ATOM 889 O O . PHE A 1 103 ? -4.150 -2.132 -8.493 1.00 94.38 103 PHE A O 1
ATOM 896 N N . SER A 1 104 ? -1.993 -2.411 -7.985 1.00 92.62 104 SER A N 1
ATOM 897 C CA . SER A 1 104 ? -1.591 -1.025 -8.271 1.00 92.62 104 SER A CA 1
ATOM 898 C C . SER A 1 104 ? -1.856 -0.573 -9.712 1.00 92.62 104 SER A C 1
ATOM 900 O O . SER A 1 104 ? -2.006 0.626 -9.933 1.00 92.62 104 SER A O 1
ATOM 902 N N . ILE A 1 105 ? -1.978 -1.493 -10.675 1.00 94.88 105 ILE A N 1
ATOM 903 C CA . ILE A 1 105 ? -2.229 -1.180 -12.093 1.00 94.88 105 ILE A CA 1
ATOM 904 C C . ILE A 1 105 ? -3.665 -1.460 -12.545 1.00 94.88 105 ILE A C 1
ATOM 906 O O . ILE A 1 105 ? -3.955 -1.411 -13.743 1.00 94.88 105 ILE A O 1
ATOM 910 N N . PHE A 1 106 ? -4.573 -1.761 -11.618 1.00 95.44 106 PHE A N 1
ATOM 911 C CA . PHE A 1 106 ? -5.990 -1.893 -11.941 1.00 95.44 106 PHE A CA 1
ATOM 912 C C . PHE A 1 106 ? -6.543 -0.564 -12.447 1.00 95.44 106 PHE A C 1
ATOM 914 O O . PHE A 1 106 ? -6.240 0.494 -11.899 1.00 95.44 106 PHE A O 1
ATOM 921 N N . ASN A 1 107 ? -7.356 -0.616 -13.501 1.00 95.25 107 ASN A N 1
ATOM 922 C CA . ASN A 1 107 ? -7.905 0.597 -14.114 1.00 95.25 107 ASN A CA 1
ATOM 923 C C . ASN A 1 107 ? -9.339 0.433 -14.631 1.00 95.25 107 ASN A C 1
ATOM 925 O O . ASN A 1 107 ? -9.876 1.354 -15.245 1.00 95.25 107 ASN A O 1
ATOM 929 N N . THR A 1 108 ? -9.944 -0.740 -14.446 1.00 95.31 108 THR A N 1
ATOM 930 C CA . THR A 1 108 ? -11.291 -1.035 -14.936 1.00 95.31 108 THR A CA 1
ATOM 931 C C . THR A 1 108 ? -12.201 -1.458 -13.797 1.00 95.31 108 THR A C 1
ATOM 933 O O . THR A 1 108 ? -11.763 -2.054 -12.816 1.00 95.31 108 THR A O 1
ATOM 936 N N . GLU A 1 109 ? -13.493 -1.176 -13.937 1.00 96.12 109 GLU A N 1
ATOM 937 C CA . GLU A 1 109 ? -14.482 -1.567 -12.935 1.00 96.12 109 GLU A CA 1
ATOM 938 C C . GLU A 1 109 ? -14.529 -3.085 -12.718 1.00 96.12 109 GLU A C 1
ATOM 940 O O . GLU A 1 109 ? -14.612 -3.531 -11.576 1.00 96.12 109 GLU A O 1
ATOM 945 N N . SER A 1 110 ? -14.412 -3.869 -13.795 1.00 96.12 110 SER A N 1
ATOM 946 C CA . SER A 1 110 ? -14.443 -5.334 -13.734 1.00 96.12 110 SER A CA 1
ATOM 947 C C . SER A 1 110 ? -13.358 -5.900 -12.817 1.00 96.12 110 SER A C 1
ATOM 949 O O . SER A 1 110 ? -13.652 -6.772 -12.009 1.00 96.12 110 SER A O 1
ATOM 951 N N . GLU A 1 111 ? -12.134 -5.373 -12.881 1.00 96.06 111 GLU A N 1
ATOM 952 C CA . GLU A 1 111 ? -11.022 -5.832 -12.032 1.00 96.06 111 GLU A CA 1
ATOM 953 C C . GLU A 1 111 ? -11.288 -5.564 -10.549 1.00 96.06 111 GLU A C 1
ATOM 955 O O . GLU A 1 111 ? -11.064 -6.415 -9.688 1.00 96.06 111 GLU A O 1
ATOM 960 N N . PHE A 1 112 ? -11.822 -4.382 -10.233 1.00 96.88 112 PHE A N 1
ATOM 961 C CA . PHE A 1 112 ? -12.190 -4.043 -8.861 1.00 96.88 112 PHE A CA 1
ATOM 962 C C . PHE A 1 112 ? -13.373 -4.884 -8.360 1.00 96.88 112 PHE A C 1
ATOM 964 O O . PHE A 1 112 ? -13.401 -5.270 -7.189 1.00 96.88 112 PHE A O 1
ATOM 971 N N . ARG A 1 113 ? -14.348 -5.188 -9.229 1.00 97.00 113 ARG A N 1
ATOM 972 C CA . ARG A 1 113 ? -15.489 -6.062 -8.912 1.00 97.00 113 ARG A CA 1
ATOM 973 C C . ARG A 1 113 ? -15.034 -7.491 -8.629 1.00 97.00 113 ARG A C 1
ATOM 975 O O . ARG A 1 113 ? -15.470 -8.062 -7.632 1.00 97.00 113 ARG A O 1
ATOM 982 N N . GLU A 1 114 ? -14.147 -8.028 -9.459 1.00 95.81 114 GLU A N 1
ATOM 983 C CA . GLU A 1 114 ? -13.578 -9.370 -9.315 1.00 95.81 114 GLU A CA 1
ATOM 984 C C . GLU A 1 114 ? -12.878 -9.524 -7.961 1.00 95.81 114 GLU A C 1
ATOM 986 O O . GLU A 1 114 ? -13.271 -10.366 -7.152 1.00 95.81 114 GLU A O 1
ATOM 991 N N . VAL A 1 115 ? -11.949 -8.620 -7.635 1.00 95.88 115 VAL A N 1
ATOM 992 C CA . VAL A 1 115 ? -11.250 -8.653 -6.339 1.00 95.88 115 VAL A CA 1
ATOM 993 C C . VAL A 1 115 ? -12.201 -8.440 -5.162 1.00 95.88 115 VAL A C 1
ATOM 995 O O . VAL A 1 115 ? -12.062 -9.103 -4.131 1.00 95.88 115 VAL A O 1
ATOM 998 N N . SER A 1 116 ? -13.200 -7.563 -5.296 1.00 96.38 116 SER A N 1
ATOM 999 C CA . SER A 1 116 ? -14.219 -7.373 -4.256 1.00 96.38 116 SER A CA 1
ATOM 1000 C C . SER A 1 116 ? -14.994 -8.664 -3.977 1.00 96.38 116 SER A C 1
ATOM 1002 O O . SER A 1 116 ? -15.146 -9.057 -2.817 1.00 96.38 116 SER A O 1
ATOM 1004 N N . TYR A 1 117 ? -15.419 -9.370 -5.028 1.00 95.69 117 TYR A N 1
ATOM 1005 C CA . TYR A 1 117 ? -16.127 -10.645 -4.919 1.00 95.69 117 TYR A CA 1
ATOM 1006 C C . TYR A 1 117 ? -15.260 -11.729 -4.261 1.00 95.69 117 TYR A C 1
ATOM 1008 O O . TYR A 1 117 ? -15.688 -12.371 -3.296 1.00 95.69 117 TYR A O 1
ATOM 1016 N N . GLU A 1 118 ? -14.015 -11.889 -4.710 1.00 95.50 118 GLU A N 1
ATOM 1017 C CA . GLU A 1 118 ? -13.081 -12.875 -4.157 1.00 95.50 118 GLU A CA 1
ATOM 1018 C C . GLU A 1 118 ? -12.724 -12.626 -2.684 1.00 95.50 118 GLU A C 1
ATOM 1020 O O . GLU A 1 118 ? -12.497 -13.558 -1.896 1.00 95.50 118 GLU A O 1
ATOM 1025 N N . LEU A 1 119 ? -12.626 -11.356 -2.289 1.00 95.75 119 LEU A N 1
ATOM 1026 C CA . LEU A 1 119 ? -12.294 -10.974 -0.923 1.00 95.75 119 LEU A CA 1
ATOM 1027 C C . LEU A 1 119 ? -13.499 -10.986 0.010 1.00 95.75 119 LEU A C 1
ATOM 1029 O O . LEU A 1 119 ? -13.311 -11.177 1.214 1.00 95.75 119 LEU A O 1
ATOM 1033 N N . TYR A 1 120 ? -14.721 -10.847 -0.506 1.00 97.00 120 TYR A N 1
ATOM 1034 C CA . TYR A 1 120 ? -15.930 -10.640 0.291 1.00 97.00 120 TYR A CA 1
ATOM 1035 C C . TYR A 1 120 ? -16.080 -11.642 1.445 1.00 97.00 120 TYR A C 1
ATOM 1037 O O . TYR A 1 120 ? -16.245 -11.255 2.605 1.00 97.00 120 TYR A O 1
ATOM 1045 N N . LYS A 1 121 ? -15.950 -12.946 1.170 1.00 96.88 121 LYS A N 1
ATOM 1046 C CA . LYS A 1 121 ? -16.066 -13.996 2.200 1.00 96.88 121 LYS A CA 1
ATOM 1047 C C . LYS A 1 121 ? -14.975 -13.888 3.273 1.00 96.88 121 LYS A C 1
ATOM 1049 O O . LYS A 1 121 ? -15.233 -14.136 4.450 1.00 96.88 121 LYS A O 1
ATOM 1054 N N . ARG A 1 122 ? -13.750 -13.512 2.891 1.00 96.56 122 ARG A N 1
ATOM 1055 C CA . ARG A 1 122 ? -12.620 -13.339 3.822 1.00 96.56 122 ARG A CA 1
ATOM 1056 C C . ARG A 1 122 ? -12.786 -12.076 4.668 1.00 96.56 122 ARG A C 1
ATOM 1058 O O . ARG A 1 122 ? -12.545 -12.126 5.875 1.00 96.56 122 ARG A O 1
ATOM 1065 N N . ILE A 1 123 ? -13.248 -10.986 4.057 1.00 96.62 123 ILE A N 1
ATOM 1066 C CA . ILE A 1 123 ? -13.550 -9.715 4.723 1.00 96.62 123 ILE A CA 1
ATOM 1067 C C . ILE A 1 123 ? -14.664 -9.916 5.753 1.00 96.62 123 ILE A C 1
ATOM 1069 O O . ILE A 1 123 ? -14.449 -9.662 6.935 1.00 96.62 123 ILE A O 1
ATOM 1073 N N . THR A 1 124 ? -15.810 -10.459 5.341 1.00 96.81 124 THR A N 1
ATOM 1074 C CA . THR A 1 124 ? -16.982 -10.658 6.216 1.00 96.81 124 THR A CA 1
ATOM 1075 C C . THR A 1 124 ? -16.754 -11.696 7.315 1.00 96.81 124 THR A C 1
ATOM 1077 O O . THR A 1 124 ? -17.388 -11.633 8.365 1.00 96.81 124 THR A O 1
ATOM 1080 N N . LYS A 1 125 ? -15.812 -12.631 7.133 1.00 96.62 125 LYS A N 1
ATOM 1081 C CA . LYS A 1 125 ? -15.361 -13.518 8.216 1.00 96.62 125 LYS A CA 1
ATOM 1082 C C . LYS A 1 125 ? -14.584 -12.757 9.296 1.00 96.62 125 LYS A C 1
ATOM 1084 O O . LYS A 1 125 ? -14.719 -13.079 10.472 1.00 96.62 125 LYS A O 1
ATOM 1089 N N . ARG A 1 126 ? -13.759 -11.772 8.920 1.00 96.12 126 ARG A N 1
ATOM 1090 C CA . ARG A 1 126 ? -12.987 -10.958 9.879 1.00 96.12 126 ARG A CA 1
ATOM 1091 C C . ARG A 1 126 ? -13.805 -9.817 10.477 1.00 96.12 126 ARG A C 1
ATOM 1093 O O . ARG A 1 126 ? -13.593 -9.470 11.638 1.00 96.12 126 ARG A O 1
ATOM 1100 N N . ILE A 1 127 ? -14.733 -9.255 9.710 1.00 96.06 127 ILE A N 1
ATOM 1101 C CA . ILE A 1 127 ? -15.587 -8.125 10.089 1.00 96.06 127 ILE A CA 1
ATOM 1102 C C . ILE A 1 127 ? -17.041 -8.483 9.734 1.00 96.06 127 ILE A C 1
ATOM 1104 O O . ILE A 1 127 ? -17.509 -8.147 8.643 1.00 96.06 127 ILE A O 1
ATOM 1108 N N . PRO A 1 128 ? -17.749 -9.234 10.603 1.00 96.25 128 PRO A N 1
ATOM 1109 C CA . PRO A 1 128 ? -19.125 -9.670 10.351 1.00 96.25 128 PRO A CA 1
ATOM 1110 C C . PRO A 1 128 ? -20.110 -8.533 10.067 1.00 96.25 128 PRO A C 1
ATOM 1112 O O . PRO A 1 128 ? -21.084 -8.744 9.349 1.00 96.25 128 PRO A O 1
ATOM 1115 N N . GLU A 1 129 ? -19.834 -7.336 10.578 1.00 95.31 129 GLU A N 1
ATOM 1116 C CA . GLU A 1 129 ? -20.612 -6.113 10.381 1.00 95.31 129 GLU A CA 1
ATOM 1117 C C . GLU A 1 129 ? -20.703 -5.720 8.900 1.00 95.31 129 GLU A C 1
ATOM 1119 O O . GLU A 1 129 ? -21.657 -5.064 8.500 1.00 95.31 129 GLU A O 1
ATOM 1124 N N . LEU A 1 130 ? -19.750 -6.165 8.072 1.00 96.06 130 LEU A N 1
ATOM 1125 C CA . LEU A 1 130 ? -19.714 -5.900 6.632 1.00 96.06 130 LEU A CA 1
ATOM 1126 C C . LEU A 1 130 ? -20.595 -6.841 5.795 1.00 96.06 130 LEU A C 1
ATOM 1128 O O . LEU A 1 130 ? -20.653 -6.705 4.571 1.00 96.06 130 LEU A O 1
ATOM 1132 N N . LYS A 1 131 ? -21.281 -7.811 6.412 1.00 96.44 131 LYS A N 1
ATOM 1133 C CA . LYS A 1 131 ? -22.231 -8.672 5.692 1.00 96.44 131 LYS A CA 1
ATOM 1134 C C . LYS A 1 131 ? -23.351 -7.828 5.079 1.00 96.44 131 LYS A C 1
ATOM 1136 O O . LYS A 1 131 ? -23.942 -6.991 5.747 1.00 96.44 131 LYS A O 1
ATOM 1141 N N . GLY A 1 132 ? -23.638 -8.072 3.803 1.00 95.69 132 GLY A N 1
ATOM 1142 C CA . GLY A 1 132 ? -24.635 -7.325 3.030 1.00 95.69 132 GLY A CA 1
ATOM 1143 C C . GLY A 1 132 ? -24.131 -5.986 2.486 1.00 95.69 132 GLY A C 1
ATOM 1144 O O . GLY A 1 132 ? -24.871 -5.310 1.788 1.00 95.69 132 GLY A O 1
ATOM 1145 N N . GLN A 1 133 ? -22.874 -5.612 2.752 1.00 96.31 133 GLN A N 1
ATOM 1146 C CA . GLN A 1 133 ? -22.301 -4.323 2.351 1.00 96.31 133 GLN A CA 1
ATOM 1147 C C . GLN A 1 133 ? -21.291 -4.472 1.199 1.00 96.31 133 GLN A C 1
ATOM 1149 O O . GLN A 1 133 ? -20.243 -3.828 1.184 1.00 96.31 133 GLN A O 1
ATOM 1154 N N . SER A 1 134 ? -21.578 -5.355 0.236 1.00 96.12 134 SER A N 1
ATOM 1155 C CA . SER A 1 134 ? -20.676 -5.653 -0.889 1.00 96.12 134 SER A CA 1
ATOM 1156 C C . SER A 1 134 ? -20.359 -4.425 -1.743 1.00 96.12 134 SER A C 1
ATOM 1158 O O . SER A 1 134 ? -19.223 -4.275 -2.189 1.00 96.12 134 SER A O 1
ATOM 1160 N N . GLU A 1 135 ? -21.334 -3.533 -1.935 1.00 97.38 135 GLU A N 1
ATOM 1161 C CA . GLU A 1 135 ? -21.128 -2.295 -2.691 1.00 97.38 135 GLU A CA 1
ATOM 1162 C C . GLU A 1 135 ? -20.150 -1.361 -1.974 1.00 97.38 135 GLU A C 1
ATOM 1164 O O . GLU A 1 135 ? -19.191 -0.902 -2.583 1.00 97.38 135 GLU A O 1
ATOM 1169 N N . MET A 1 136 ? -20.300 -1.175 -0.660 1.00 97.62 136 MET A N 1
ATOM 1170 C CA . MET A 1 136 ? -19.378 -0.340 0.117 1.00 97.62 136 MET A CA 1
ATOM 1171 C C . MET A 1 136 ? -17.958 -0.906 0.152 1.00 97.62 136 MET A C 1
ATOM 1173 O O . MET A 1 136 ? -16.992 -0.154 0.042 1.00 97.62 136 MET A O 1
ATOM 1177 N N . ILE A 1 137 ? -17.812 -2.234 0.232 1.00 98.06 137 ILE A N 1
ATOM 1178 C CA . ILE A 1 137 ? -16.501 -2.888 0.111 1.00 98.06 137 ILE A CA 1
ATOM 1179 C C . ILE A 1 137 ? -15.880 -2.578 -1.254 1.00 98.06 137 ILE A C 1
ATOM 1181 O O . ILE A 1 137 ? -14.712 -2.202 -1.324 1.00 98.06 137 ILE A O 1
ATOM 1185 N N . PHE A 1 138 ? -16.652 -2.704 -2.333 1.00 97.94 138 PHE A N 1
ATOM 1186 C CA . PHE A 1 138 ? -16.187 -2.386 -3.680 1.00 97.94 138 PHE A CA 1
ATOM 1187 C C . PHE A 1 138 ? -15.769 -0.911 -3.822 1.00 97.94 138 PHE A C 1
ATOM 1189 O O . PHE A 1 138 ? -14.671 -0.637 -4.313 1.00 97.94 138 PHE A O 1
ATOM 1196 N N . GLN A 1 139 ? -16.585 0.031 -3.341 1.00 98.00 139 GLN A N 1
ATOM 1197 C CA . GLN A 1 139 ? -16.250 1.458 -3.379 1.00 98.00 139 GLN A CA 1
ATOM 1198 C C . GLN A 1 139 ? -14.990 1.759 -2.560 1.00 98.00 139 GLN A C 1
ATOM 1200 O O . GLN A 1 139 ? -14.102 2.475 -3.027 1.00 98.00 139 GLN A O 1
ATOM 1205 N N . PHE A 1 140 ? -14.839 1.135 -1.388 1.00 98.19 140 PHE A N 1
ATOM 1206 C CA . PHE A 1 140 ? -13.623 1.260 -0.590 1.00 98.19 140 PHE A CA 1
ATOM 1207 C C . PHE A 1 140 ? -12.385 0.726 -1.311 1.00 98.19 140 PHE A C 1
ATOM 1209 O O . PHE A 1 140 ? -11.338 1.363 -1.250 1.00 98.19 140 PHE A O 1
ATOM 1216 N N . ILE A 1 141 ? -12.473 -0.408 -2.012 1.00 97.88 141 ILE A N 1
ATOM 1217 C CA . ILE A 1 141 ? -11.342 -0.954 -2.779 1.00 97.88 141 ILE A CA 1
ATOM 1218 C C . ILE A 1 141 ? -10.874 0.056 -3.840 1.00 97.88 141 ILE A C 1
ATOM 1220 O O . ILE A 1 141 ? -9.671 0.300 -3.960 1.00 97.88 141 ILE A O 1
ATOM 1224 N N . LYS A 1 142 ? -11.806 0.703 -4.554 1.00 96.94 142 LYS A N 1
ATOM 1225 C CA . LYS A 1 142 ? -11.487 1.772 -5.518 1.00 96.94 142 LYS A CA 1
ATOM 1226 C C . LYS A 1 142 ? -10.865 2.992 -4.839 1.00 96.94 142 LYS A C 1
ATOM 1228 O O . LYS A 1 142 ? -9.843 3.497 -5.301 1.00 96.94 142 LYS A O 1
ATOM 1233 N N . ALA A 1 143 ? -11.446 3.447 -3.730 1.00 96.50 143 ALA A N 1
ATOM 1234 C CA . ALA A 1 143 ? -10.929 4.581 -2.968 1.00 96.50 143 ALA A CA 1
ATOM 1235 C C . ALA A 1 143 ? -9.519 4.299 -2.414 1.00 96.50 143 ALA A C 1
ATOM 1237 O O . ALA A 1 143 ? -8.638 5.158 -2.453 1.00 96.50 143 ALA A O 1
ATOM 1238 N N . TYR A 1 144 ? -9.272 3.067 -1.959 1.00 96.19 144 TYR A N 1
ATOM 1239 C CA . TYR A 1 144 ? -7.968 2.594 -1.504 1.00 96.19 144 TYR A CA 1
ATOM 1240 C C . TYR A 1 144 ? -6.933 2.603 -2.629 1.00 96.19 144 TYR A C 1
ATOM 1242 O O . TYR A 1 144 ? -5.835 3.133 -2.446 1.00 96.19 144 TYR A O 1
ATOM 1250 N N . HIS A 1 145 ? -7.291 2.073 -3.803 1.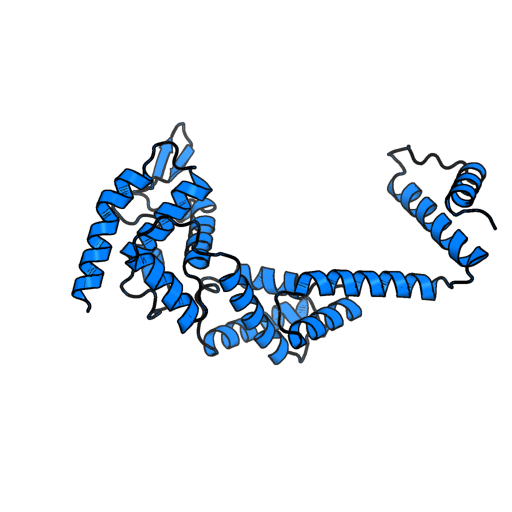00 95.38 145 HIS A N 1
ATOM 1251 C CA . HIS A 1 145 ? -6.442 2.103 -4.996 1.00 95.38 145 HIS A CA 1
ATOM 1252 C C . HIS A 1 145 ? -6.070 3.534 -5.390 1.00 95.38 145 HIS A C 1
ATOM 1254 O O . HIS A 1 145 ? -4.886 3.856 -5.481 1.00 95.38 145 HIS A O 1
ATOM 1260 N N . LYS A 1 146 ? -7.066 4.418 -5.506 1.00 93.25 146 LYS A N 1
ATOM 1261 C CA . LYS A 1 146 ? -6.873 5.836 -5.826 1.00 93.25 146 LYS A CA 1
ATOM 1262 C C . LYS A 1 146 ? -5.959 6.515 -4.808 1.00 93.25 146 LYS A C 1
ATOM 1264 O O . LYS A 1 146 ? -4.979 7.148 -5.188 1.00 93.25 146 LYS A O 1
ATOM 1269 N N . LYS A 1 147 ? -6.207 6.336 -3.506 1.00 92.50 147 LYS A N 1
ATOM 1270 C CA . LYS A 1 147 ? -5.337 6.879 -2.454 1.00 92.50 147 LYS A CA 1
ATOM 1271 C C . LYS A 1 147 ? -3.886 6.422 -2.631 1.00 92.50 147 LYS A C 1
ATOM 1273 O O . LYS A 1 147 ? -2.980 7.243 -2.521 1.00 92.50 147 LYS A O 1
ATOM 1278 N N . ARG A 1 148 ? -3.658 5.135 -2.914 1.00 89.88 148 ARG A N 1
ATOM 1279 C CA . ARG A 1 148 ? -2.314 4.583 -3.148 1.00 89.88 148 ARG A CA 1
ATOM 1280 C C . ARG A 1 148 ? -1.664 5.157 -4.400 1.00 89.88 148 ARG A C 1
ATOM 1282 O O . ARG A 1 148 ? -0.518 5.578 -4.328 1.00 89.88 148 ARG A O 1
ATOM 1289 N N . ALA A 1 149 ? -2.398 5.254 -5.505 1.00 88.44 149 ALA A N 1
ATOM 1290 C CA . ALA A 1 149 ? -1.902 5.879 -6.727 1.00 88.44 149 ALA A CA 1
ATOM 1291 C C . ALA A 1 149 ? -1.501 7.348 -6.501 1.00 88.44 149 ALA A C 1
ATOM 1293 O O . ALA A 1 149 ? -0.599 7.859 -7.167 1.00 88.44 149 ALA A O 1
ATOM 1294 N N . HIS A 1 150 ? -2.137 8.021 -5.538 1.00 84.38 150 HIS A N 1
ATOM 1295 C CA . HIS A 1 150 ? -1.831 9.401 -5.196 1.00 84.38 150 HIS A CA 1
ATOM 1296 C C . HIS A 1 150 ? -0.759 9.615 -4.121 1.00 84.38 150 HIS A C 1
ATOM 1298 O O . HIS A 1 150 ? -0.355 10.760 -3.933 1.00 84.38 150 HIS A O 1
ATOM 1304 N N . ALA A 1 151 ? -0.289 8.557 -3.457 1.00 78.69 151 ALA A N 1
ATOM 1305 C CA . ALA A 1 151 ? 0.636 8.664 -2.331 1.00 78.69 151 ALA A CA 1
ATOM 1306 C C . ALA A 1 151 ? 2.046 9.130 -2.732 1.00 78.69 151 ALA A C 1
ATOM 1308 O O . ALA A 1 151 ? 2.709 9.784 -1.934 1.00 78.69 151 ALA A O 1
ATOM 1309 N N . GLU A 1 152 ? 2.479 8.825 -3.956 1.00 70.12 152 GLU A N 1
ATOM 1310 C CA . GLU A 1 152 ? 3.816 9.161 -4.452 1.00 70.12 152 GLU A CA 1
ATOM 1311 C C . GLU A 1 152 ? 3.735 10.164 -5.609 1.00 70.12 152 GLU A C 1
ATOM 1313 O O . GLU A 1 152 ? 2.941 10.023 -6.554 1.00 70.12 152 GLU A O 1
ATOM 1318 N N . GLY A 1 153 ? 4.524 11.231 -5.492 1.00 66.19 153 GLY A N 1
ATOM 1319 C CA . GLY A 1 153 ? 4.748 12.212 -6.548 1.00 66.19 153 GLY A CA 1
ATOM 1320 C C . GLY A 1 153 ? 5.837 11.752 -7.512 1.00 66.19 153 GLY A C 1
ATOM 1321 O O . GLY A 1 153 ? 6.535 10.779 -7.250 1.00 66.19 153 GLY A O 1
ATOM 1322 N N . PHE A 1 154 ? 5.978 12.468 -8.628 1.00 68.19 154 PHE A N 1
ATOM 1323 C CA . PHE A 1 154 ? 7.083 12.249 -9.564 1.00 68.19 154 PHE A CA 1
ATOM 1324 C C . PHE A 1 154 ? 8.170 13.331 -9.482 1.00 68.19 154 PHE A C 1
ATOM 1326 O O . PHE A 1 154 ? 9.122 13.286 -10.251 1.00 68.19 154 PHE A O 1
ATOM 1333 N N . SER A 1 155 ? 8.011 14.312 -8.584 1.00 62.84 155 SER A N 1
ATOM 1334 C CA . SER A 1 155 ? 8.837 15.528 -8.517 1.00 62.84 155 SER A CA 1
ATOM 1335 C C . SER A 1 155 ? 10.312 15.257 -8.263 1.00 62.84 155 SER A C 1
ATOM 1337 O O . SER A 1 155 ? 11.151 16.050 -8.674 1.00 62.84 155 SER A O 1
ATOM 1339 N N . ASP A 1 156 ? 10.608 14.145 -7.600 1.00 69.25 156 ASP A N 1
ATOM 1340 C CA . ASP A 1 156 ? 11.956 13.837 -7.138 1.00 69.25 156 ASP A CA 1
ATOM 1341 C C . ASP A 1 156 ? 12.718 12.988 -8.168 1.00 69.25 156 ASP A C 1
ATOM 1343 O O . ASP A 1 156 ? 13.910 12.749 -8.008 1.00 69.25 156 ASP A O 1
ATOM 1347 N N . TYR A 1 157 ? 12.050 12.548 -9.244 1.00 77.00 157 TYR A N 1
ATOM 1348 C CA . TYR A 1 157 ? 12.658 11.711 -10.268 1.00 77.00 157 TYR A CA 1
ATOM 1349 C C . TYR A 1 157 ? 13.386 12.520 -11.344 1.00 77.00 157 TYR A C 1
ATOM 1351 O O . TYR A 1 157 ? 12.793 13.332 -12.056 1.00 77.00 157 TYR A O 1
ATOM 1359 N N . THR A 1 158 ? 14.654 12.183 -11.567 1.00 76.38 158 THR A N 1
ATOM 1360 C CA . THR A 1 158 ? 15.474 12.756 -12.642 1.00 76.38 158 THR A CA 1
ATOM 1361 C C . THR A 1 158 ? 15.369 11.908 -13.918 1.00 76.38 158 THR A C 1
ATOM 1363 O O . THR A 1 158 ? 16.268 11.130 -14.227 1.00 76.38 158 THR A O 1
ATOM 1366 N N . PHE A 1 159 ? 14.266 12.029 -14.666 1.00 81.75 159 PHE A N 1
ATOM 1367 C CA . PHE A 1 159 ? 14.047 11.312 -15.938 1.00 81.75 159 PHE A CA 1
ATOM 1368 C C . PHE A 1 159 ? 13.945 12.243 -17.154 1.00 81.75 159 PHE A C 1
ATOM 1370 O O . PHE A 1 159 ? 13.828 13.460 -17.020 1.00 81.75 159 PHE A O 1
ATOM 1377 N N . SER A 1 160 ? 13.935 11.656 -18.360 1.00 79.38 160 SER A N 1
ATOM 1378 C CA . SER A 1 160 ? 13.564 12.381 -19.576 1.00 79.38 160 SER A CA 1
ATOM 1379 C C . SER A 1 160 ? 12.086 12.784 -19.566 1.00 79.38 160 SER A C 1
ATOM 1381 O O . SER A 1 160 ? 11.238 12.139 -18.938 1.00 79.38 160 SER A O 1
ATOM 1383 N N . ASN A 1 161 ? 11.760 13.835 -20.325 1.00 83.69 161 ASN A N 1
ATOM 1384 C CA . ASN A 1 161 ? 10.383 14.314 -20.462 1.00 83.69 161 ASN A CA 1
ATOM 1385 C C . ASN A 1 161 ? 9.436 13.225 -20.987 1.00 83.69 161 ASN A C 1
ATOM 1387 O O . ASN A 1 161 ? 8.263 13.234 -20.629 1.00 83.69 161 ASN A O 1
ATOM 1391 N N . SER A 1 162 ? 9.922 12.283 -21.805 1.00 87.00 162 SER A N 1
ATOM 1392 C CA . SER A 1 162 ? 9.099 11.188 -22.330 1.00 87.00 162 SER A CA 1
ATOM 1393 C C . SER A 1 162 ? 8.573 10.284 -21.209 1.00 87.00 162 SER A C 1
ATOM 1395 O O . SER A 1 162 ? 7.363 10.068 -21.097 1.00 87.00 162 SER A O 1
ATOM 1397 N N . ILE A 1 163 ? 9.455 9.833 -20.307 1.00 90.62 163 ILE A N 1
ATOM 1398 C CA . ILE A 1 163 ? 9.071 8.986 -19.169 1.00 90.62 163 ILE A CA 1
ATOM 1399 C C . ILE A 1 163 ? 8.140 9.758 -18.230 1.00 90.62 163 ILE A C 1
ATOM 1401 O O . ILE A 1 163 ? 7.081 9.245 -17.873 1.00 90.62 163 ILE A O 1
ATOM 1405 N N . LEU A 1 164 ? 8.484 11.000 -17.870 1.00 90.69 164 LEU A N 1
ATOM 1406 C CA . LEU A 1 164 ? 7.647 11.819 -16.984 1.00 90.69 164 LEU A CA 1
ATOM 1407 C C . LEU A 1 164 ? 6.246 12.041 -17.571 1.00 90.69 164 LEU A C 1
ATOM 1409 O O . LEU A 1 164 ? 5.246 11.840 -16.880 1.00 90.69 164 LEU A O 1
ATOM 1413 N N . ASN A 1 165 ? 6.157 12.357 -18.865 1.00 91.12 165 ASN A N 1
ATOM 1414 C CA . ASN A 1 165 ? 4.882 12.507 -19.560 1.00 91.12 165 ASN A CA 1
ATOM 1415 C C . ASN A 1 165 ? 4.081 11.206 -19.569 1.00 91.12 165 ASN A C 1
ATOM 1417 O O . ASN A 1 165 ? 2.881 11.230 -19.302 1.00 91.12 165 ASN A O 1
ATOM 1421 N N . TRP A 1 166 ? 4.716 10.066 -19.843 1.00 94.06 166 TRP A N 1
ATOM 1422 C CA . TRP A 1 166 ? 4.054 8.764 -19.803 1.00 94.06 166 TRP A CA 1
ATOM 1423 C C . TRP A 1 166 ? 3.482 8.446 -18.414 1.00 94.06 166 TRP A C 1
ATOM 1425 O O . TRP A 1 166 ? 2.324 8.020 -18.308 1.00 94.06 166 TRP A O 1
ATOM 1435 N N . LEU A 1 167 ? 4.249 8.697 -17.350 1.00 93.44 167 LEU A N 1
ATOM 1436 C CA . LEU A 1 167 ? 3.817 8.505 -15.964 1.00 93.44 167 LEU A CA 1
ATOM 1437 C C . LEU A 1 167 ? 2.626 9.406 -15.616 1.00 93.44 167 LEU A C 1
ATOM 1439 O O . LEU A 1 167 ? 1.598 8.929 -15.121 1.00 93.44 167 LEU A O 1
ATOM 1443 N N . GLU A 1 168 ? 2.725 10.698 -15.928 1.00 91.62 168 GLU A N 1
ATOM 1444 C CA . GLU A 1 168 ? 1.660 11.662 -15.671 1.00 91.62 168 GLU A CA 1
ATOM 1445 C C . GLU A 1 168 ? 0.390 11.372 -16.467 1.00 91.62 168 GLU A C 1
ATOM 1447 O O . GLU A 1 168 ? -0.709 11.389 -15.909 1.00 91.62 168 GLU A O 1
ATOM 1452 N N . GLN A 1 169 ? 0.517 11.109 -17.768 1.00 93.44 169 GLN A N 1
ATOM 1453 C CA . GLN A 1 169 ? -0.621 10.811 -18.632 1.00 93.44 169 GLN A CA 1
ATOM 1454 C C . GLN A 1 169 ? -1.294 9.511 -18.211 1.00 93.44 169 GLN A C 1
ATOM 1456 O O . GLN A 1 169 ? -2.523 9.443 -18.202 1.00 93.44 169 GLN A O 1
ATOM 1461 N N . THR A 1 170 ? -0.522 8.500 -17.800 1.00 94.56 170 THR A N 1
ATOM 1462 C CA . THR A 1 170 ? -1.095 7.255 -17.284 1.00 94.56 170 THR A CA 1
ATOM 1463 C C . THR A 1 170 ? -1.901 7.509 -16.017 1.00 94.56 170 THR A C 1
ATOM 1465 O O . THR A 1 170 ? -3.045 7.059 -15.914 1.00 94.56 170 THR A O 1
ATOM 1468 N N . ARG A 1 171 ? -1.358 8.299 -15.087 1.00 92.69 171 ARG A N 1
ATOM 1469 C CA . ARG A 1 171 ? -2.056 8.669 -13.853 1.00 92.69 171 ARG A CA 1
ATOM 1470 C C . ARG A 1 171 ? -3.320 9.474 -14.127 1.00 92.69 171 ARG A C 1
ATOM 1472 O O . ARG A 1 171 ? -4.369 9.142 -13.584 1.00 92.69 171 ARG A O 1
ATOM 1479 N N . LYS A 1 172 ? -3.248 10.480 -15.002 1.00 92.44 172 LYS A N 1
ATOM 1480 C CA . LYS A 1 172 ? -4.388 11.335 -15.375 1.00 92.44 172 LYS A CA 1
ATOM 1481 C C . LYS A 1 172 ? -5.481 10.550 -16.108 1.00 92.44 172 LYS A C 1
ATOM 1483 O O . LYS A 1 172 ? -6.655 10.720 -15.801 1.00 92.44 172 LYS A O 1
ATOM 1488 N N . LYS A 1 173 ? -5.111 9.688 -17.062 1.00 95.12 173 LYS A N 1
ATOM 1489 C CA . LYS A 1 173 ? -6.059 8.973 -17.932 1.00 95.12 173 LYS A CA 1
ATOM 1490 C C . LYS A 1 173 ? -6.640 7.711 -17.297 1.00 95.12 173 LYS A C 1
ATOM 1492 O O . LYS A 1 173 ? -7.816 7.426 -17.495 1.00 95.12 173 LYS A O 1
ATOM 1497 N N . TYR A 1 174 ? -5.823 6.938 -16.584 1.00 94.44 174 TYR A N 1
ATOM 1498 C CA . TYR A 1 174 ? -6.207 5.618 -16.074 1.00 94.44 174 TYR A CA 1
ATOM 1499 C C . TYR A 1 174 ? -6.317 5.560 -14.546 1.00 94.44 174 TYR A C 1
ATOM 1501 O O . TYR A 1 174 ? -6.735 4.533 -14.023 1.00 94.44 174 TYR A O 1
ATOM 1509 N N . GLY A 1 175 ? -5.940 6.621 -13.822 1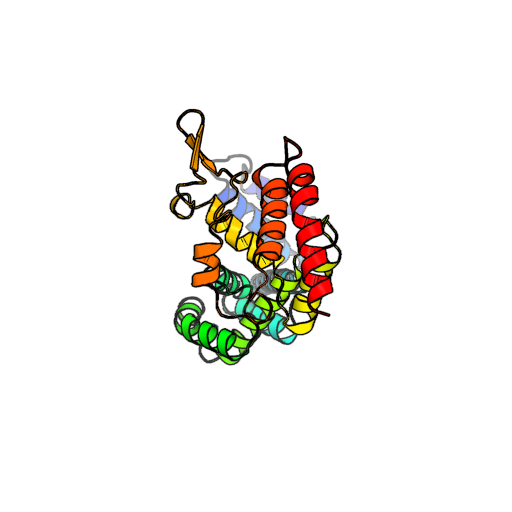.00 92.44 175 GLY A N 1
ATOM 1510 C CA . GLY A 1 175 ? -5.930 6.619 -12.354 1.00 92.44 175 GLY A CA 1
ATOM 1511 C C . GLY A 1 175 ? -4.849 5.718 -11.747 1.00 92.44 175 GLY A C 1
ATOM 1512 O O . GLY A 1 175 ? -4.933 5.366 -10.575 1.00 92.44 175 GLY A O 1
ATOM 1513 N N . VAL A 1 176 ? -3.844 5.325 -12.538 1.00 94.06 176 VAL A N 1
ATOM 1514 C CA . VAL A 1 176 ? -2.788 4.379 -12.150 1.00 94.06 176 VAL A CA 1
ATOM 1515 C C . VAL A 1 176 ? -1.460 5.102 -11.976 1.00 94.06 176 VAL A C 1
ATOM 1517 O O . VAL A 1 176 ? -1.061 5.893 -12.825 1.00 94.06 176 VAL A O 1
ATOM 1520 N N . ASN A 1 177 ? -0.735 4.775 -10.908 1.00 93.06 177 ASN A N 1
ATOM 1521 C CA . ASN A 1 177 ? 0.633 5.237 -10.709 1.00 93.06 177 ASN A CA 1
ATOM 1522 C C . ASN A 1 177 ? 1.620 4.096 -10.980 1.00 93.06 177 ASN A C 1
ATOM 1524 O O . ASN A 1 177 ? 1.703 3.135 -10.214 1.00 93.06 177 ASN A O 1
ATOM 1528 N N . ILE A 1 178 ? 2.360 4.206 -12.084 1.00 94.06 178 ILE A N 1
ATOM 1529 C CA . ILE A 1 178 ? 3.309 3.170 -12.507 1.00 94.06 178 ILE A CA 1
ATOM 1530 C C . ILE A 1 178 ? 4.528 3.116 -11.578 1.00 94.06 178 ILE A C 1
ATOM 1532 O O . ILE A 1 178 ? 5.059 2.031 -11.375 1.00 94.06 178 ILE A O 1
ATOM 1536 N N . ALA A 1 179 ? 4.934 4.229 -10.955 1.00 92.50 179 ALA A N 1
ATOM 1537 C CA . ALA A 1 179 ? 6.034 4.221 -9.987 1.00 92.50 179 ALA A CA 1
ATOM 1538 C C . ALA A 1 179 ? 5.687 3.375 -8.756 1.00 92.50 179 ALA A C 1
ATOM 1540 O O . ALA A 1 179 ? 6.464 2.500 -8.390 1.00 92.50 179 ALA A O 1
ATOM 1541 N N . VAL A 1 180 ? 4.466 3.511 -8.226 1.00 91.75 180 VAL A N 1
ATOM 1542 C CA . VAL A 1 180 ? 3.967 2.660 -7.127 1.00 91.75 180 VAL A CA 1
ATOM 1543 C C . VAL A 1 180 ? 3.970 1.181 -7.526 1.00 91.75 180 VAL A C 1
ATOM 1545 O O . VAL A 1 180 ? 4.275 0.305 -6.720 1.00 91.75 180 VAL A O 1
ATOM 1548 N N . PHE A 1 181 ? 3.619 0.872 -8.776 1.00 94.00 181 PHE A N 1
ATOM 1549 C CA . PHE A 1 181 ? 3.710 -0.493 -9.287 1.00 94.00 181 PHE A CA 1
ATOM 1550 C C . PHE A 1 181 ? 5.155 -0.992 -9.389 1.00 94.00 181 PHE A C 1
ATOM 1552 O O . PHE A 1 181 ? 5.440 -2.096 -8.928 1.00 94.00 181 PHE A O 1
ATOM 1559 N N . ALA A 1 182 ? 6.054 -0.186 -9.953 1.00 94.25 182 ALA A N 1
ATOM 1560 C CA . ALA A 1 182 ? 7.463 -0.524 -10.086 1.00 94.25 182 ALA A CA 1
ATOM 1561 C C . ALA A 1 182 ? 8.113 -0.752 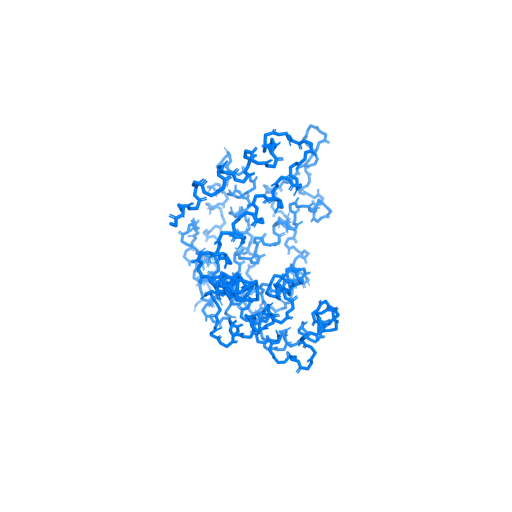-8.716 1.00 94.25 182 ALA A C 1
ATOM 1563 O O . ALA A 1 182 ? 8.776 -1.766 -8.529 1.00 94.25 182 ALA A O 1
ATOM 1564 N N . TYR A 1 183 ? 7.843 0.123 -7.746 1.00 91.62 183 TYR A N 1
ATOM 1565 C CA . TYR A 1 183 ? 8.316 -0.006 -6.371 1.00 91.62 183 TYR A CA 1
ATOM 1566 C C . TYR A 1 183 ? 7.864 -1.326 -5.737 1.00 91.62 183 TYR A C 1
ATOM 1568 O O . TYR A 1 183 ? 8.692 -2.102 -5.278 1.00 91.62 183 TYR A O 1
ATOM 1576 N N . LYS A 1 184 ? 6.567 -1.657 -5.820 1.00 91.44 184 LYS A N 1
ATOM 1577 C CA . LYS A 1 184 ? 6.045 -2.933 -5.299 1.00 91.44 184 LYS A CA 1
ATOM 1578 C C . LYS A 1 184 ? 6.701 -4.160 -5.923 1.00 91.44 184 LYS A C 1
ATOM 1580 O O . LYS A 1 184 ? 6.938 -5.147 -5.232 1.00 91.44 184 LYS A O 1
ATOM 1585 N N . TRP A 1 185 ? 6.956 -4.123 -7.229 1.00 94.06 185 TRP A N 1
ATOM 1586 C CA . TRP A 1 185 ? 7.654 -5.216 -7.901 1.00 94.06 185 TRP A CA 1
ATOM 1587 C C . TRP A 1 185 ? 9.097 -5.345 -7.407 1.00 94.06 185 TRP A C 1
ATOM 1589 O O . TRP A 1 185 ? 9.565 -6.454 -7.163 1.00 94.06 185 TRP A O 1
ATOM 1599 N N . LEU A 1 186 ? 9.792 -4.220 -7.232 1.00 94.19 186 LEU A N 1
ATOM 1600 C CA . LEU A 1 186 ? 11.161 -4.208 -6.728 1.00 94.19 186 LEU A CA 1
ATOM 1601 C C . LEU A 1 186 ? 11.256 -4.639 -5.266 1.00 94.19 186 LEU A C 1
ATOM 1603 O O . LEU A 1 186 ? 12.188 -5.367 -4.946 1.00 94.19 186 LEU A O 1
ATOM 1607 N N . ASP A 1 187 ? 10.285 -4.294 -4.418 1.00 92.06 187 ASP A N 1
ATOM 1608 C CA . ASP A 1 187 ? 10.197 -4.809 -3.047 1.00 92.06 187 ASP A CA 1
ATOM 1609 C C . ASP A 1 187 ? 10.114 -6.338 -3.049 1.00 92.06 187 ASP A C 1
ATOM 1611 O O . ASP A 1 187 ? 10.917 -7.011 -2.404 1.00 92.06 187 ASP A O 1
ATOM 1615 N N . GLN A 1 188 ? 9.203 -6.906 -3.847 1.00 91.94 188 GLN A N 1
ATOM 1616 C CA . GLN A 1 188 ? 9.084 -8.360 -3.984 1.00 91.94 188 GLN A CA 1
ATOM 1617 C C . GLN A 1 188 ? 10.366 -8.990 -4.535 1.00 91.94 188 GLN A C 1
ATOM 1619 O O . GLN A 1 188 ? 10.795 -10.037 -4.051 1.00 91.94 188 GLN A O 1
ATOM 1624 N N . LEU A 1 189 ? 10.984 -8.364 -5.540 1.00 93.06 189 LEU A N 1
ATOM 1625 C CA . LEU A 1 189 ? 12.241 -8.827 -6.115 1.00 93.06 189 LEU A CA 1
ATOM 1626 C C . LEU A 1 189 ? 13.365 -8.797 -5.071 1.00 93.06 189 LEU A C 1
ATOM 1628 O O . LEU A 1 189 ? 14.122 -9.754 -4.976 1.00 93.06 189 LEU A O 1
ATOM 1632 N N . TYR A 1 190 ? 13.482 -7.727 -4.288 1.00 91.38 190 TYR A N 1
ATOM 1633 C CA . TYR A 1 190 ? 14.515 -7.559 -3.269 1.00 91.38 190 TYR A CA 1
ATOM 1634 C C . TYR A 1 190 ? 14.364 -8.580 -2.133 1.00 91.38 190 TYR A C 1
ATOM 1636 O O . TYR A 1 190 ? 15.347 -9.205 -1.731 1.00 91.38 190 TYR A O 1
ATOM 1644 N N . GLU A 1 191 ? 13.134 -8.798 -1.658 1.00 90.88 191 GLU A N 1
ATOM 1645 C CA . GLU A 1 191 ? 12.834 -9.748 -0.582 1.00 90.88 191 GLU A CA 1
ATOM 1646 C C . GLU A 1 191 ? 12.937 -11.215 -1.028 1.00 90.88 191 GLU A C 1
ATOM 1648 O O . GLU A 1 191 ? 13.289 -12.083 -0.225 1.00 90.88 191 GLU A O 1
ATOM 1653 N N . ASN A 1 192 ? 12.654 -11.512 -2.300 1.00 91.19 192 ASN A N 1
ATOM 1654 C CA . ASN A 1 192 ? 12.617 -12.875 -2.819 1.00 91.19 192 ASN A CA 1
ATOM 1655 C C . ASN A 1 192 ? 13.703 -13.135 -3.874 1.00 91.19 192 ASN A C 1
ATOM 1657 O O . ASN A 1 192 ? 13.501 -12.956 -5.079 1.00 91.19 192 ASN A O 1
ATOM 1661 N N . LYS A 1 193 ? 14.838 -13.679 -3.415 1.00 89.44 193 LYS A N 1
ATOM 1662 C CA . LYS A 1 193 ? 15.981 -14.047 -4.267 1.00 89.44 193 LYS A CA 1
ATOM 1663 C C . 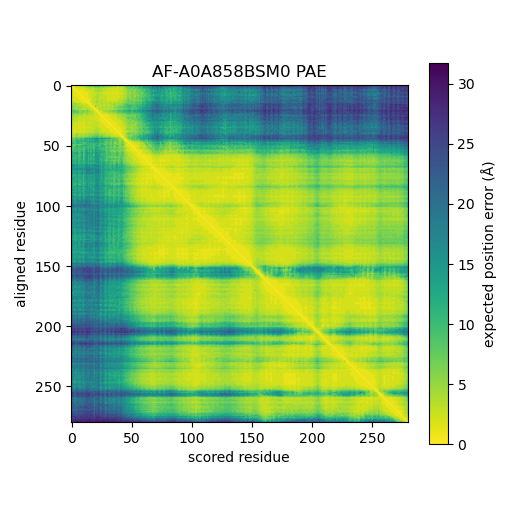LYS A 1 193 ? 15.640 -15.063 -5.359 1.00 89.44 193 LYS A C 1
ATOM 1665 O O . LYS A 1 193 ? 16.341 -15.107 -6.368 1.00 89.44 193 LYS A O 1
ATOM 1670 N N . ASP A 1 194 ? 14.570 -15.849 -5.218 1.00 89.75 194 ASP A N 1
ATOM 1671 C CA . ASP A 1 194 ? 14.156 -16.805 -6.252 1.00 89.75 194 ASP A CA 1
ATOM 1672 C C . ASP A 1 194 ? 13.641 -16.114 -7.516 1.00 89.75 194 ASP A C 1
ATOM 1674 O O . ASP A 1 194 ? 13.732 -16.675 -8.609 1.00 89.75 194 ASP A O 1
ATOM 1678 N N . LEU A 1 195 ? 13.186 -14.863 -7.399 1.00 90.19 195 LEU A N 1
ATOM 1679 C CA . LEU A 1 195 ? 12.780 -14.047 -8.539 1.00 90.19 195 LEU A CA 1
ATOM 1680 C C . LEU A 1 195 ? 13.971 -13.502 -9.339 1.00 90.19 195 LEU A C 1
ATOM 1682 O O . LEU A 1 195 ? 13.769 -13.007 -10.451 1.00 90.19 195 LEU A O 1
ATOM 1686 N N . TRP A 1 196 ? 15.199 -13.590 -8.814 1.00 92.81 196 TRP A N 1
ATOM 1687 C CA . TRP A 1 196 ? 16.388 -13.081 -9.494 1.00 92.81 196 TRP A CA 1
ATOM 1688 C C . TRP A 1 196 ? 16.755 -13.993 -10.666 1.00 92.81 196 TRP A C 1
ATOM 1690 O O . TRP A 1 196 ? 17.005 -15.187 -10.445 1.00 92.81 196 TRP A O 1
ATOM 1700 N N . PRO A 1 197 ? 16.862 -13.463 -11.898 1.00 91.44 197 PRO A N 1
ATOM 1701 C CA . PRO A 1 197 ? 17.373 -14.230 -13.025 1.00 91.44 197 PRO A CA 1
ATOM 1702 C C . PRO A 1 197 ? 18.782 -14.742 -12.728 1.00 91.44 197 PRO A C 1
ATOM 1704 O O . PRO A 1 197 ? 19.593 -14.012 -12.163 1.00 91.44 197 PRO A O 1
ATOM 1707 N N . ASN A 1 198 ? 19.106 -15.966 -13.152 1.00 87.81 198 ASN A N 1
ATOM 1708 C CA . ASN A 1 198 ? 20.423 -16.571 -12.898 1.00 87.81 198 ASN A CA 1
ATOM 1709 C C . ASN A 1 198 ? 21.587 -15.704 -13.404 1.00 87.81 198 ASN A C 1
ATOM 1711 O O . ASN A 1 198 ? 22.633 -15.648 -12.770 1.00 87.81 198 ASN A O 1
ATOM 1715 N N . THR A 1 199 ? 21.391 -14.993 -14.517 1.00 87.75 199 THR A N 1
ATOM 1716 C CA . THR A 1 199 ? 22.375 -14.063 -15.095 1.00 87.75 199 THR A CA 1
ATOM 1717 C C . THR A 1 199 ? 22.654 -12.845 -14.223 1.00 87.75 199 THR A C 1
ATOM 1719 O O . THR A 1 199 ? 23.685 -12.208 -14.394 1.00 87.75 199 THR A O 1
ATOM 1722 N N . ASN A 1 200 ? 21.745 -12.522 -13.305 1.00 89.38 200 ASN A N 1
ATOM 1723 C CA . ASN A 1 200 ? 21.783 -11.347 -12.443 1.00 89.38 200 ASN A CA 1
ATOM 1724 C C . ASN A 1 200 ? 22.097 -11.723 -10.988 1.00 89.38 200 ASN A C 1
ATOM 1726 O O . ASN A 1 200 ? 21.890 -10.914 -10.091 1.00 89.38 200 ASN A O 1
ATOM 1730 N N . ARG A 1 201 ? 22.564 -12.949 -10.727 1.00 89.38 201 ARG A N 1
ATOM 1731 C CA . ARG A 1 201 ? 23.044 -13.357 -9.404 1.00 89.38 201 ARG A CA 1
ATOM 1732 C C . ARG A 1 201 ? 24.565 -13.287 -9.398 1.00 89.38 201 ARG A C 1
ATOM 1734 O O . ARG A 1 201 ? 25.215 -13.945 -10.208 1.00 89.38 201 ARG A O 1
ATOM 1741 N N . LYS A 1 202 ? 25.130 -12.514 -8.475 1.00 86.94 202 LYS A N 1
ATOM 1742 C CA . LYS A 1 202 ? 26.564 -12.515 -8.168 1.00 86.94 202 LYS A CA 1
ATOM 1743 C C . LYS A 1 202 ? 26.766 -13.095 -6.778 1.00 86.94 202 LYS A C 1
ATOM 1745 O O . LYS A 1 202 ? 25.967 -12.843 -5.885 1.00 86.94 202 LYS A O 1
ATOM 1750 N N . ASP A 1 203 ? 27.822 -13.876 -6.598 1.00 82.25 203 ASP A N 1
ATOM 1751 C CA . ASP A 1 203 ? 28.279 -14.247 -5.263 1.00 82.25 203 ASP A CA 1
ATOM 1752 C C . ASP A 1 203 ? 29.311 -13.214 -4.809 1.00 82.25 203 ASP A C 1
ATOM 1754 O O . ASP A 1 203 ? 30.311 -12.982 -5.497 1.00 82.25 203 ASP A O 1
ATOM 1758 N N . ARG A 1 204 ? 29.053 -12.568 -3.674 1.00 76.44 204 ARG A N 1
ATOM 1759 C CA . ARG A 1 204 ? 30.012 -11.693 -3.014 1.00 76.44 204 ARG A CA 1
ATOM 1760 C C . ARG A 1 204 ? 30.154 -12.138 -1.563 1.00 76.44 204 ARG A C 1
ATOM 1762 O O . ARG A 1 204 ? 29.206 -12.095 -0.788 1.00 76.44 204 ARG A O 1
ATOM 1769 N N . PHE A 1 205 ? 31.361 -12.571 -1.201 1.00 77.88 205 PHE A N 1
ATOM 1770 C CA . PHE A 1 205 ? 31.698 -13.054 0.146 1.00 77.88 205 PHE A CA 1
ATOM 1771 C C . PHE A 1 205 ? 30.768 -14.169 0.671 1.00 77.88 205 PHE A C 1
ATOM 1773 O O . PHE A 1 205 ? 30.464 -14.217 1.862 1.00 77.88 205 PHE A O 1
ATOM 1780 N N . GLY A 1 206 ? 30.310 -15.069 -0.206 1.00 74.94 206 GLY A N 1
ATOM 1781 C CA . GLY A 1 206 ? 29.409 -16.167 0.156 1.00 74.94 206 GLY A CA 1
ATOM 1782 C C . GLY A 1 206 ? 27.946 -15.740 0.308 1.00 74.94 206 GLY A C 1
ATOM 1783 O O . GLY A 1 206 ? 27.124 -16.530 0.776 1.00 74.94 206 GLY A O 1
ATOM 1784 N N . GLN A 1 207 ? 27.604 -14.502 -0.061 1.00 79.31 207 GLN A N 1
ATOM 1785 C CA . GLN A 1 207 ? 26.237 -14.004 -0.114 1.00 79.31 207 GLN A CA 1
ATOM 1786 C C . GLN A 1 207 ? 25.843 -13.685 -1.554 1.00 79.31 207 GLN A C 1
ATOM 1788 O O . GLN A 1 207 ? 26.537 -12.971 -2.275 1.00 79.31 207 GLN A O 1
ATOM 1793 N N . SER A 1 208 ? 24.676 -14.183 -1.972 1.00 82.81 208 SER A N 1
ATOM 1794 C CA . SER A 1 208 ? 24.107 -13.801 -3.263 1.00 82.81 208 SER A CA 1
ATOM 1795 C C . SER A 1 208 ? 23.659 -12.339 -3.237 1.00 82.81 208 SER A C 1
ATOM 1797 O O . SER A 1 208 ? 22.756 -11.990 -2.465 1.00 82.81 208 SER A O 1
ATOM 1799 N N . GLU A 1 209 ? 24.244 -11.541 -4.124 1.00 86.81 209 GLU A N 1
ATOM 1800 C CA . GLU A 1 209 ? 23.893 -10.161 -4.449 1.00 86.81 209 GLU A CA 1
ATOM 1801 C C . GLU A 1 209 ? 23.211 -10.083 -5.821 1.00 86.81 209 GLU A C 1
ATOM 1803 O O . GLU A 1 209 ? 23.483 -10.877 -6.730 1.00 86.81 209 GLU A O 1
ATOM 1808 N N . TYR A 1 210 ? 22.314 -9.110 -5.965 1.00 90.44 210 TYR A N 1
ATOM 1809 C CA . TYR A 1 210 ? 21.618 -8.856 -7.216 1.00 90.44 210 TYR A CA 1
ATOM 1810 C C . TYR A 1 210 ? 22.439 -7.927 -8.112 1.00 90.44 210 TYR A C 1
ATOM 1812 O O . TYR A 1 210 ? 22.780 -6.806 -7.735 1.00 90.44 210 TYR A O 1
ATOM 1820 N N . ASP A 1 211 ? 22.732 -8.385 -9.323 1.00 90.69 211 ASP A N 1
ATOM 1821 C CA . ASP A 1 211 ? 23.496 -7.650 -10.316 1.00 90.69 211 ASP A CA 1
ATOM 1822 C C . ASP A 1 211 ? 22.583 -6.886 -11.275 1.00 90.69 211 ASP A C 1
ATOM 1824 O O . ASP A 1 211 ? 22.114 -7.404 -12.296 1.00 90.69 211 ASP A O 1
ATOM 1828 N N . TYR A 1 212 ? 22.353 -5.619 -10.947 1.00 89.44 212 TYR A N 1
ATOM 1829 C CA . TYR A 1 212 ? 21.576 -4.692 -11.765 1.00 89.44 212 TYR A CA 1
ATOM 1830 C C . TYR A 1 212 ? 22.345 -4.171 -12.991 1.00 89.44 212 TYR A C 1
ATOM 1832 O O . TYR A 1 212 ? 21.731 -3.606 -13.885 1.00 89.44 212 TYR A O 1
ATOM 1840 N N . THR A 1 213 ? 23.663 -4.389 -13.084 1.00 87.56 213 THR A N 1
ATOM 1841 C CA . THR A 1 213 ? 24.490 -3.871 -14.195 1.00 87.56 213 THR A CA 1
ATOM 1842 C C . THR A 1 213 ? 24.467 -4.740 -15.460 1.00 87.56 213 THR A C 1
ATOM 1844 O O . THR A 1 213 ? 25.019 -4.372 -16.501 1.00 87.56 213 THR A O 1
ATOM 1847 N N . GLN A 1 214 ? 23.830 -5.911 -15.391 1.00 87.69 214 GLN A N 1
ATOM 1848 C CA . GLN A 1 214 ? 23.648 -6.794 -16.543 1.00 87.69 214 GLN A CA 1
ATOM 1849 C C . GLN A 1 214 ? 22.715 -6.176 -17.580 1.00 87.69 214 GLN A C 1
ATOM 1851 O O . GLN A 1 214 ? 21.797 -5.444 -17.253 1.00 87.69 214 GLN A O 1
ATOM 1856 N N . LYS A 1 215 ? 22.898 -6.531 -18.855 1.00 82.38 215 LYS A N 1
ATOM 1857 C CA . LYS A 1 215 ? 22.070 -5.991 -19.953 1.00 82.38 215 LYS A CA 1
ATOM 1858 C C . LYS A 1 215 ? 20.789 -6.778 -20.222 1.00 82.38 215 LYS A C 1
ATOM 1860 O O . LYS A 1 215 ? 19.932 -6.316 -20.965 1.00 82.38 215 LYS A O 1
ATOM 1865 N N . ARG A 1 216 ? 20.697 -8.020 -19.740 1.00 85.38 216 ARG A N 1
ATOM 1866 C CA . ARG A 1 216 ? 19.601 -8.936 -20.082 1.00 85.38 216 ARG A CA 1
ATOM 1867 C C . ARG A 1 216 ? 18.714 -9.172 -18.876 1.00 85.38 216 ARG A C 1
ATOM 1869 O O . ARG A 1 216 ? 19.214 -9.464 -17.798 1.00 85.38 216 ARG A O 1
ATOM 1876 N N . ASN A 1 217 ? 17.407 -9.094 -19.114 1.00 89.06 217 ASN A N 1
ATOM 1877 C CA . ASN A 1 217 ? 16.351 -9.425 -18.160 1.00 89.06 217 ASN A CA 1
ATOM 1878 C C . ASN A 1 217 ? 16.524 -8.784 -16.767 1.00 89.06 217 ASN A C 1
ATOM 1880 O O . ASN A 1 217 ? 16.189 -9.402 -15.757 1.00 89.06 217 ASN A O 1
ATOM 1884 N N . VAL A 1 218 ? 17.031 -7.548 -16.700 1.00 93.06 218 VAL A N 1
ATOM 1885 C CA . VAL A 1 218 ? 17.116 -6.815 -15.431 1.00 93.06 218 VAL A CA 1
ATOM 1886 C C . VAL A 1 218 ? 15.714 -6.695 -14.837 1.00 93.06 218 VAL A C 1
ATOM 1888 O O . VAL A 1 218 ? 14.723 -6.585 -15.553 1.00 93.06 218 VAL A O 1
ATOM 1891 N N . PHE A 1 219 ? 15.634 -6.830 -13.522 1.00 94.94 219 PHE A N 1
ATOM 1892 C CA . PHE A 1 219 ? 14.436 -6.855 -12.691 1.00 94.94 219 PHE A CA 1
ATOM 1893 C C . PHE A 1 219 ? 13.449 -7.959 -13.073 1.00 94.94 219 PHE A C 1
ATOM 1895 O O . PHE A 1 219 ? 12.261 -7.872 -12.771 1.00 94.94 219 PHE A O 1
ATOM 1902 N N . ASN A 1 220 ? 13.940 -9.006 -13.746 1.00 94.25 220 ASN A N 1
ATOM 1903 C CA . ASN A 1 220 ? 13.137 -10.102 -14.275 1.00 94.25 220 ASN A CA 1
ATOM 1904 C C . ASN A 1 220 ? 11.976 -9.621 -15.171 1.00 94.25 220 ASN A C 1
ATOM 1906 O O . ASN A 1 220 ? 10.884 -10.202 -15.186 1.00 94.25 220 ASN A O 1
ATOM 1910 N N . LEU A 1 221 ? 12.209 -8.541 -15.928 1.00 93.38 221 LEU A N 1
ATOM 1911 C CA . LEU A 1 221 ? 11.198 -7.900 -16.766 1.00 93.38 221 LEU A CA 1
ATOM 1912 C C . LEU A 1 221 ? 10.576 -8.840 -17.807 1.00 93.38 221 LEU A C 1
ATOM 1914 O O . LEU A 1 221 ? 9.427 -8.650 -18.186 1.00 93.38 221 LEU A O 1
ATOM 1918 N N . GLU A 1 222 ? 11.281 -9.862 -18.291 1.00 92.25 222 GLU A N 1
ATOM 1919 C CA . GLU A 1 222 ? 10.700 -10.850 -19.207 1.00 92.25 222 GLU A CA 1
ATOM 1920 C C . GLU A 1 222 ? 9.620 -11.703 -18.547 1.00 92.25 222 GLU A C 1
ATOM 1922 O O . GLU A 1 222 ? 8.629 -12.036 -19.194 1.00 92.25 222 GLU A O 1
ATOM 1927 N N . SER A 1 223 ? 9.811 -12.098 -17.286 1.00 91.94 223 SER A N 1
ATOM 1928 C CA . SER A 1 223 ? 8.768 -12.790 -16.525 1.00 91.94 223 SER A CA 1
ATOM 1929 C C . SER A 1 223 ? 7.625 -11.825 -16.218 1.00 91.94 223 SER A C 1
ATOM 1931 O O . SER A 1 223 ? 6.462 -12.141 -16.472 1.00 91.94 223 SER A O 1
ATOM 1933 N N . LEU A 1 224 ? 7.958 -10.601 -15.790 1.00 92.94 224 LEU A N 1
ATOM 1934 C CA . LEU A 1 224 ? 6.969 -9.568 -15.498 1.00 92.94 224 LEU A CA 1
ATOM 1935 C C . LEU A 1 224 ? 6.053 -9.291 -16.697 1.00 92.94 224 LEU A C 1
ATOM 1937 O O . LEU A 1 224 ? 4.839 -9.403 -16.580 1.00 92.94 224 LEU A O 1
ATOM 1941 N N . TYR A 1 225 ? 6.616 -9.001 -17.873 1.00 92.62 225 TYR A N 1
ATOM 1942 C CA . TYR A 1 225 ? 5.846 -8.687 -19.082 1.00 92.62 225 TYR A CA 1
ATOM 1943 C C . TYR A 1 225 ? 5.044 -9.870 -19.637 1.00 92.62 225 TYR A C 1
ATOM 1945 O O . TYR A 1 225 ? 4.081 -9.653 -20.374 1.00 92.62 225 TYR A O 1
ATOM 1953 N N . ARG A 1 226 ? 5.424 -11.110 -19.305 1.00 91.62 226 ARG A N 1
ATOM 1954 C CA . ARG A 1 226 ? 4.636 -12.302 -19.650 1.00 91.62 226 ARG A CA 1
ATOM 1955 C C . ARG A 1 226 ? 3.389 -12.436 -18.780 1.00 91.62 226 ARG A C 1
ATOM 1957 O O . ARG A 1 226 ? 2.356 -12.858 -19.293 1.00 91.62 226 ARG A O 1
ATOM 1964 N N . ASN A 1 227 ? 3.491 -12.067 -17.505 1.00 91.25 227 ASN A N 1
ATOM 1965 C CA . ASN A 1 227 ? 2.439 -12.287 -16.512 1.00 91.25 227 ASN A CA 1
ATOM 1966 C C . ASN A 1 227 ? 1.550 -11.060 -16.282 1.00 91.25 227 ASN A C 1
ATOM 1968 O O . ASN A 1 227 ? 0.415 -11.201 -15.831 1.00 91.25 227 ASN A O 1
ATOM 1972 N N . ILE A 1 228 ? 2.047 -9.861 -16.588 1.00 90.88 228 ILE A N 1
ATOM 1973 C CA . ILE A 1 228 ? 1.292 -8.633 -16.377 1.00 90.88 228 ILE A CA 1
ATOM 1974 C C . ILE A 1 228 ? 0.033 -8.619 -17.261 1.00 90.88 228 ILE A C 1
ATOM 1976 O O . ILE A 1 228 ? 0.106 -8.936 -18.457 1.00 90.88 228 ILE A O 1
ATOM 1980 N N . PRO A 1 229 ? -1.132 -8.216 -16.720 1.00 88.25 229 PRO A N 1
ATOM 1981 C CA . PRO A 1 229 ? -2.313 -7.973 -17.531 1.00 88.25 229 PRO A CA 1
ATOM 1982 C C . PRO A 1 229 ? -1.987 -7.055 -18.713 1.00 88.25 229 PRO A C 1
ATOM 1984 O O . PRO A 1 229 ? -1.216 -6.101 -18.592 1.00 88.25 229 PRO A O 1
ATOM 1987 N N . LYS A 1 230 ? -2.582 -7.325 -19.879 1.00 88.81 230 LYS A N 1
ATOM 1988 C CA . LYS A 1 230 ? -2.312 -6.576 -21.117 1.00 88.81 230 LYS A CA 1
ATOM 1989 C C . LYS A 1 230 ? -2.894 -5.159 -21.034 1.00 88.81 230 LYS A C 1
ATOM 1991 O O . LYS A 1 230 ? -3.965 -4.885 -21.569 1.00 88.81 230 LYS A O 1
ATOM 1996 N N . LYS A 1 231 ? -2.178 -4.253 -20.367 1.00 93.38 231 LYS A N 1
ATOM 1997 C CA . LYS A 1 231 ? -2.546 -2.845 -20.187 1.00 93.38 231 LYS A CA 1
ATOM 1998 C C . LYS A 1 231 ? -2.026 -1.982 -21.328 1.00 93.38 231 LYS A C 1
ATOM 2000 O O . LYS A 1 231 ? -0.848 -2.051 -21.676 1.00 93.38 231 LYS A O 1
ATOM 2005 N N . ALA A 1 232 ? -2.888 -1.120 -21.867 1.00 93.31 232 ALA A N 1
ATOM 2006 C CA . ALA A 1 232 ? -2.525 -0.200 -22.946 1.00 93.31 232 ALA A CA 1
ATOM 2007 C C . ALA A 1 232 ? -1.373 0.744 -22.560 1.00 93.31 232 ALA A C 1
ATOM 2009 O O . ALA A 1 232 ? -0.557 1.081 -23.405 1.00 93.31 232 ALA A O 1
ATOM 2010 N N . PHE A 1 233 ? -1.283 1.124 -21.283 1.00 93.88 233 PHE A N 1
ATOM 2011 C CA . PHE A 1 233 ? -0.249 2.020 -20.763 1.00 93.88 233 PHE A CA 1
ATOM 2012 C C . PHE A 1 233 ? 1.072 1.322 -20.393 1.00 93.88 233 PHE A C 1
ATOM 2014 O O . PHE A 1 233 ? 2.028 2.015 -20.079 1.00 93.88 233 PHE A O 1
ATOM 2021 N N . ILE A 1 234 ? 1.157 -0.015 -20.430 1.00 92.81 234 ILE A N 1
ATOM 2022 C CA . ILE A 1 234 ? 2.413 -0.761 -20.177 1.00 92.81 234 ILE A CA 1
ATOM 2023 C C . ILE A 1 234 ? 2.914 -1.470 -21.438 1.00 92.81 234 ILE A C 1
ATOM 2025 O O . ILE A 1 234 ? 4.119 -1.676 -21.614 1.00 92.81 234 ILE A O 1
ATOM 2029 N N . ARG A 1 235 ? 2.005 -1.851 -22.343 1.00 91.25 235 ARG A N 1
ATOM 2030 C CA . ARG A 1 235 ? 2.352 -2.502 -23.609 1.00 91.25 235 ARG A CA 1
ATOM 2031 C C . ARG A 1 235 ? 3.350 -1.641 -24.390 1.00 91.25 235 ARG A C 1
ATOM 2033 O O . ARG A 1 235 ? 3.086 -0.479 -24.661 1.00 91.25 235 ARG A O 1
ATOM 2040 N N . GLY A 1 236 ? 4.474 -2.244 -24.775 1.00 89.44 236 GLY A N 1
ATOM 2041 C CA . GLY A 1 236 ? 5.531 -1.570 -25.535 1.00 89.44 236 GLY A CA 1
ATOM 2042 C C . GLY A 1 236 ? 6.450 -0.671 -24.702 1.00 89.44 236 GLY A C 1
ATOM 2043 O O . GLY A 1 236 ? 7.473 -0.257 -25.221 1.00 89.44 236 GLY A O 1
ATOM 2044 N N . LYS A 1 237 ? 6.151 -0.438 -23.417 1.00 93.56 237 LYS A N 1
ATOM 2045 C CA . LYS A 1 237 ? 6.890 0.482 -22.537 1.00 93.56 237 LYS A CA 1
ATOM 2046 C C . LYS A 1 237 ? 7.966 -0.200 -21.680 1.00 93.56 237 LYS A C 1
ATOM 2048 O O . LYS A 1 237 ? 8.176 0.149 -20.521 1.00 93.56 237 LYS A O 1
ATOM 2053 N N . LYS A 1 238 ? 8.586 -1.262 -22.217 1.00 93.38 238 LYS A N 1
ATOM 2054 C CA . LYS A 1 238 ? 9.519 -2.122 -21.459 1.00 93.38 238 LYS A CA 1
ATOM 2055 C C . LYS A 1 238 ? 10.777 -1.371 -21.044 1.00 93.38 238 LYS A C 1
ATOM 2057 O O . LYS A 1 238 ? 11.218 -1.539 -19.913 1.00 93.38 238 LYS A O 1
ATOM 2062 N N . GLN A 1 239 ? 11.329 -0.555 -21.937 1.00 92.56 239 GLN A N 1
ATOM 2063 C CA . GLN A 1 239 ? 12.559 0.186 -21.674 1.00 92.56 239 GLN A CA 1
ATOM 2064 C C . GLN A 1 239 ? 12.315 1.347 -20.698 1.00 92.56 239 GLN A C 1
ATOM 2066 O O . GLN A 1 239 ? 13.131 1.589 -19.814 1.00 92.56 239 GLN A O 1
ATOM 2071 N N . GLU A 1 240 ? 11.161 2.008 -20.792 1.00 94.31 240 GLU A N 1
ATOM 2072 C CA . GLU A 1 240 ? 10.730 3.037 -19.845 1.00 94.31 240 GLU A CA 1
ATOM 2073 C C . GLU A 1 240 ? 10.500 2.455 -18.447 1.00 94.31 240 GLU A C 1
ATOM 2075 O O . GLU A 1 240 ? 10.937 3.043 -17.457 1.00 94.31 240 GLU A O 1
ATOM 2080 N N . LEU A 1 241 ? 9.873 1.274 -18.352 1.00 94.81 241 LEU A N 1
ATOM 2081 C CA . LEU A 1 241 ? 9.707 0.583 -17.073 1.00 94.81 241 LEU A CA 1
ATOM 2082 C C . LEU A 1 241 ? 11.054 0.136 -16.487 1.00 94.81 241 LEU A C 1
ATOM 2084 O O . LEU A 1 241 ? 11.254 0.261 -15.282 1.00 94.81 241 LEU A O 1
ATOM 2088 N N . GLU A 1 242 ? 11.981 -0.345 -17.320 1.00 95.19 242 GLU A N 1
ATOM 2089 C CA . GLU A 1 242 ? 13.344 -0.693 -16.897 1.00 95.19 242 GLU A CA 1
ATOM 2090 C C . GLU A 1 242 ? 14.086 0.521 -16.337 1.00 95.19 242 GLU A C 1
ATOM 2092 O O . GLU A 1 242 ? 14.647 0.438 -15.249 1.00 95.19 242 GLU A O 1
ATOM 2097 N N . ALA A 1 243 ? 14.042 1.662 -17.032 1.00 94.06 243 ALA A N 1
ATOM 2098 C CA . ALA A 1 243 ? 14.663 2.898 -16.565 1.00 94.06 243 ALA A CA 1
ATOM 2099 C C . ALA A 1 243 ? 14.055 3.390 -15.244 1.00 94.06 243 ALA A C 1
ATOM 2101 O O . ALA A 1 243 ? 14.797 3.768 -14.336 1.00 94.06 243 ALA A O 1
ATOM 2102 N N . LEU A 1 244 ? 12.726 3.320 -15.108 1.00 94.19 244 LEU A N 1
ATOM 2103 C CA . LEU A 1 244 ? 12.034 3.650 -13.864 1.00 94.19 244 LEU A CA 1
ATOM 2104 C C . LEU A 1 244 ? 12.482 2.750 -12.709 1.00 94.19 244 LEU A C 1
ATOM 2106 O O . LEU A 1 244 ? 12.821 3.237 -11.632 1.00 94.19 244 LEU A O 1
ATOM 2110 N N . MET A 1 245 ? 12.508 1.438 -12.940 1.00 94.62 245 MET A N 1
ATOM 2111 C CA . MET A 1 245 ? 12.939 0.464 -11.942 1.00 94.62 245 MET A CA 1
ATOM 2112 C C . MET A 1 245 ? 14.418 0.616 -11.587 1.00 94.62 245 MET A C 1
ATOM 2114 O O . MET A 1 245 ? 14.766 0.508 -10.418 1.00 94.62 245 MET A O 1
ATOM 2118 N N . MET A 1 246 ? 15.277 0.916 -12.562 1.00 94.44 246 MET A N 1
ATOM 2119 C CA . MET A 1 246 ? 16.700 1.154 -12.330 1.00 94.44 246 MET A CA 1
ATOM 2120 C C . MET A 1 246 ? 16.913 2.333 -11.387 1.00 94.44 246 MET A C 1
ATOM 2122 O O . MET A 1 246 ? 17.629 2.207 -10.397 1.00 94.44 246 MET A O 1
ATOM 2126 N N . TYR A 1 247 ? 16.242 3.454 -11.653 1.00 92.56 247 TYR A N 1
ATOM 2127 C CA . TYR A 1 247 ? 16.314 4.621 -10.782 1.00 92.56 247 TYR A CA 1
ATOM 2128 C C . TYR A 1 247 ? 15.875 4.276 -9.357 1.00 92.56 247 TYR A C 1
ATOM 2130 O O . TYR A 1 247 ? 16.617 4.533 -8.411 1.00 92.56 247 TYR A O 1
ATOM 2138 N N . ILE A 1 248 ? 14.696 3.661 -9.203 1.00 91.75 248 ILE A N 1
ATOM 2139 C CA . ILE A 1 248 ? 14.154 3.288 -7.890 1.00 91.75 248 ILE A CA 1
ATOM 2140 C C . ILE A 1 248 ? 15.109 2.324 -7.175 1.00 91.75 248 ILE A C 1
ATOM 2142 O O . ILE A 1 248 ? 15.389 2.501 -5.992 1.00 91.75 248 ILE A O 1
ATOM 2146 N N . TRP A 1 249 ? 15.646 1.329 -7.884 1.00 92.62 249 TRP A N 1
ATOM 2147 C CA . TRP A 1 249 ? 16.584 0.361 -7.325 1.00 92.62 249 TRP A CA 1
ATOM 2148 C C . TRP A 1 249 ? 17.824 1.048 -6.740 1.00 92.62 249 TRP A C 1
ATOM 2150 O O . TRP A 1 249 ? 18.195 0.832 -5.582 1.00 92.62 249 TRP A O 1
ATOM 2160 N N . LEU A 1 250 ? 18.441 1.918 -7.539 1.00 91.69 250 LEU A N 1
ATOM 2161 C CA . LEU A 1 250 ? 19.660 2.619 -7.163 1.00 91.69 250 LEU A CA 1
ATOM 2162 C C . LEU A 1 250 ? 19.430 3.581 -6.000 1.00 91.69 250 LEU A C 1
ATOM 2164 O O . LEU A 1 250 ? 20.234 3.581 -5.077 1.00 91.69 250 LEU A O 1
ATOM 2168 N N . HIS A 1 251 ? 18.333 4.335 -5.983 1.00 89.12 251 HIS A N 1
ATOM 2169 C CA . HIS A 1 251 ? 18.102 5.352 -4.954 1.00 89.12 251 HIS A CA 1
ATOM 2170 C C . HIS A 1 251 ? 17.535 4.771 -3.649 1.00 89.12 251 HIS A C 1
ATOM 2172 O O . HIS A 1 251 ? 17.847 5.281 -2.573 1.00 89.12 251 HIS A O 1
ATOM 2178 N N . ASN A 1 252 ? 16.763 3.679 -3.711 1.00 87.94 252 ASN A N 1
ATOM 2179 C CA . ASN A 1 252 ? 16.053 3.158 -2.540 1.00 87.94 252 ASN A CA 1
ATOM 2180 C C . ASN A 1 252 ? 16.718 1.921 -1.915 1.00 87.94 252 ASN A C 1
ATOM 2182 O O . ASN A 1 252 ? 16.552 1.710 -0.714 1.00 87.94 252 ASN A O 1
ATOM 2186 N N . TYR A 1 253 ? 17.486 1.130 -2.677 1.00 87.19 253 TYR A N 1
ATOM 2187 C CA . TYR A 1 253 ? 18.080 -0.125 -2.182 1.00 87.19 253 TYR A CA 1
ATOM 2188 C C . TYR A 1 253 ? 19.612 -0.100 -2.163 1.00 87.19 253 TYR A C 1
ATOM 2190 O O . TYR A 1 253 ? 20.209 -0.643 -1.237 1.00 87.19 253 TYR A O 1
ATOM 2198 N N . CYS A 1 254 ? 20.261 0.543 -3.143 1.00 83.81 254 CYS A N 1
ATOM 2199 C CA . CYS A 1 254 ? 21.730 0.550 -3.259 1.00 83.81 254 CYS A CA 1
ATOM 2200 C C . CYS A 1 254 ? 22.404 1.906 -2.989 1.00 83.81 254 CYS A C 1
ATOM 2202 O O . CYS A 1 254 ? 23.628 1.961 -2.972 1.00 83.81 254 CYS A O 1
ATOM 2204 N N . ARG A 1 255 ? 21.630 2.982 -2.797 1.00 78.06 255 ARG A N 1
ATOM 2205 C CA . ARG A 1 255 ? 22.090 4.374 -2.591 1.00 78.06 255 ARG A CA 1
ATOM 2206 C C . ARG A 1 255 ? 23.058 4.921 -3.654 1.00 78.06 255 ARG A C 1
ATOM 2208 O O . ARG A 1 255 ? 23.831 5.822 -3.355 1.00 78.06 255 ARG A O 1
ATOM 2215 N N . ASP A 1 256 ? 23.005 4.369 -4.865 1.00 77.50 256 ASP A N 1
ATOM 2216 C CA . ASP A 1 256 ? 23.834 4.719 -6.030 1.00 77.50 256 ASP A CA 1
ATOM 2217 C C . ASP A 1 256 ? 25.310 5.046 -5.714 1.00 77.50 256 ASP A C 1
ATOM 2219 O O . ASP A 1 256 ? 25.887 5.981 -6.260 1.00 77.50 256 ASP A O 1
ATOM 2223 N N . GLU A 1 257 ? 25.949 4.276 -4.827 1.00 71.31 257 GLU A N 1
ATOM 2224 C CA . GLU A 1 257 ? 27.279 4.610 -4.280 1.00 71.31 257 GLU A CA 1
ATOM 2225 C C . GLU A 1 257 ? 28.382 4.770 -5.345 1.00 71.31 257 GLU A C 1
ATOM 2227 O O . GLU A 1 257 ? 29.387 5.436 -5.105 1.00 71.31 257 GLU A O 1
ATOM 2232 N N . ASN A 1 258 ? 28.189 4.187 -6.531 1.00 76.81 258 ASN A N 1
ATOM 2233 C CA . ASN A 1 258 ? 29.143 4.226 -7.640 1.00 76.81 258 ASN A CA 1
ATOM 2234 C C . ASN A 1 258 ? 28.743 5.193 -8.773 1.00 76.81 258 ASN A C 1
ATOM 2236 O O . ASN A 1 258 ? 29.428 5.212 -9.795 1.00 76.81 258 ASN A O 1
ATOM 2240 N N . GLY A 1 259 ? 27.643 5.945 -8.638 1.00 84.81 259 GLY A N 1
ATOM 2241 C CA . GLY A 1 259 ? 27.130 6.829 -9.696 1.00 84.81 259 GLY A CA 1
ATOM 2242 C C . GLY A 1 259 ? 26.699 6.076 -10.960 1.00 84.81 259 GLY A C 1
ATOM 2243 O O . GLY A 1 259 ? 26.873 6.563 -12.079 1.00 84.81 259 GLY A O 1
ATOM 2244 N N . TYR A 1 260 ? 26.180 4.854 -10.809 1.00 89.31 260 TYR A N 1
ATOM 2245 C CA . TYR A 1 260 ? 25.797 4.015 -11.946 1.00 89.31 260 TYR A CA 1
ATOM 2246 C C . TYR A 1 260 ? 24.591 4.593 -12.696 1.00 89.31 260 TYR A C 1
ATOM 2248 O O . TYR A 1 260 ? 24.450 4.368 -13.903 1.00 89.31 260 TYR A O 1
ATOM 2256 N N . TRP A 1 261 ? 23.739 5.370 -12.015 1.00 91.19 261 TRP A N 1
ATOM 2257 C CA . TRP A 1 261 ? 22.611 6.042 -12.655 1.00 91.19 261 TRP A CA 1
ATOM 2258 C C . TRP A 1 261 ? 23.053 6.958 -13.802 1.00 91.19 261 TRP A C 1
ATOM 2260 O O . TRP A 1 261 ? 22.429 6.950 -14.866 1.00 91.19 261 TRP A O 1
ATOM 2270 N N . ASP A 1 262 ? 24.146 7.703 -13.637 1.00 89.88 262 ASP A N 1
ATOM 2271 C CA . ASP A 1 262 ? 24.647 8.618 -14.668 1.00 89.88 262 ASP A CA 1
ATOM 2272 C C . ASP A 1 262 ? 25.117 7.855 -15.913 1.00 89.88 262 ASP A C 1
ATOM 2274 O O . ASP A 1 262 ? 24.774 8.215 -17.042 1.00 89.88 262 ASP A O 1
ATOM 2278 N N . GLU A 1 263 ? 25.834 6.742 -15.725 1.00 91.44 263 GLU A N 1
ATOM 2279 C CA . GLU A 1 263 ? 26.267 5.884 -16.831 1.00 91.44 263 GLU A CA 1
ATOM 2280 C C . GLU A 1 263 ? 25.069 5.264 -17.568 1.00 91.44 263 GLU A C 1
ATOM 2282 O O . GLU A 1 263 ? 25.024 5.233 -18.804 1.00 91.44 263 GLU A O 1
ATOM 2287 N N . TYR A 1 264 ? 24.094 4.755 -16.812 1.00 91.75 264 TYR A N 1
ATOM 2288 C CA . TYR A 1 264 ? 22.897 4.128 -17.361 1.00 91.75 264 TYR A CA 1
ATOM 2289 C C . TYR A 1 264 ? 22.034 5.144 -18.121 1.00 91.75 264 TYR A C 1
ATOM 2291 O O . TYR A 1 264 ? 21.645 4.907 -19.269 1.00 91.75 264 TYR A O 1
ATOM 2299 N N . SER A 1 265 ? 21.764 6.298 -17.510 1.00 90.81 265 SER A N 1
ATOM 2300 C CA . SER A 1 265 ? 20.866 7.321 -18.048 1.00 90.81 265 SER A CA 1
ATOM 2301 C C . SER A 1 265 ? 21.388 7.923 -19.355 1.00 90.81 265 SER A C 1
ATOM 2303 O O . SER A 1 265 ? 20.614 8.053 -20.306 1.00 90.81 265 SER A O 1
ATOM 2305 N N . GLN A 1 266 ? 22.698 8.172 -19.467 1.00 90.75 266 GLN A N 1
ATOM 2306 C CA . GLN A 1 266 ? 23.331 8.656 -20.702 1.00 90.75 266 GLN A CA 1
ATOM 2307 C C . GLN A 1 266 ? 23.198 7.677 -21.874 1.00 90.75 266 GLN A C 1
ATOM 2309 O O . GLN A 1 266 ? 23.152 8.095 -23.030 1.00 90.75 266 GLN A O 1
ATOM 2314 N N . LYS A 1 267 ? 23.134 6.370 -21.599 1.00 90.56 267 LYS A N 1
ATOM 2315 C CA . LYS A 1 267 ? 23.007 5.333 -22.634 1.00 90.56 267 LYS A CA 1
ATOM 2316 C C . LYS A 1 267 ? 21.554 5.061 -23.006 1.00 90.56 267 LYS A C 1
ATOM 2318 O O . LYS A 1 267 ? 21.263 4.810 -24.173 1.00 90.56 267 LYS A O 1
ATOM 2323 N N . VAL A 1 268 ? 20.653 5.072 -22.025 1.00 90.75 268 VAL A N 1
ATOM 2324 C CA . VAL A 1 268 ? 19.284 4.561 -22.184 1.00 90.75 268 VAL A CA 1
ATOM 2325 C C . VAL A 1 268 ? 18.270 5.663 -22.482 1.00 90.75 268 VAL A C 1
ATOM 2327 O O . VAL A 1 268 ? 17.446 5.481 -23.379 1.00 90.75 268 VAL A O 1
ATOM 2330 N N . LEU A 1 269 ? 18.329 6.809 -21.796 1.00 88.81 269 LEU A N 1
ATOM 2331 C CA . LEU A 1 269 ? 17.326 7.870 -21.963 1.00 88.81 269 LEU A CA 1
ATOM 2332 C C . LEU A 1 269 ? 17.286 8.455 -23.388 1.00 88.81 269 LEU A C 1
ATOM 2334 O O . LEU A 1 269 ? 16.183 8.605 -23.916 1.00 88.81 269 LEU A O 1
ATOM 2338 N N . PRO A 1 270 ? 18.422 8.694 -24.080 1.00 89.50 270 PRO A N 1
ATOM 2339 C CA . PRO A 1 270 ? 18.381 9.185 -25.458 1.00 89.50 270 PRO A CA 1
ATOM 2340 C C . PRO A 1 270 ? 17.691 8.219 -26.429 1.00 89.50 270 PRO A C 1
ATOM 2342 O O . PRO A 1 270 ? 17.037 8.654 -27.374 1.00 89.50 270 PRO A O 1
ATOM 2345 N N . ILE A 1 271 ? 17.818 6.906 -26.202 1.00 88.56 271 ILE A N 1
ATOM 2346 C CA . ILE A 1 271 ? 17.174 5.880 -27.035 1.00 88.56 271 ILE A CA 1
ATOM 2347 C C . ILE A 1 271 ? 15.654 5.938 -26.858 1.00 88.56 271 ILE A C 1
ATOM 2349 O O . ILE A 1 271 ? 14.930 5.890 -27.851 1.00 88.56 271 ILE A O 1
ATOM 2353 N N . ILE A 1 272 ? 15.183 6.082 -25.616 1.00 88.06 272 ILE A N 1
ATOM 2354 C CA . ILE A 1 272 ? 13.754 6.220 -25.298 1.00 88.06 272 ILE A CA 1
ATOM 2355 C C . ILE A 1 272 ? 13.181 7.467 -25.983 1.00 88.06 272 ILE A C 1
ATOM 2357 O O . ILE A 1 272 ? 12.172 7.382 -26.681 1.00 88.06 272 ILE A O 1
ATOM 2361 N N . ASP A 1 273 ? 13.861 8.609 -25.868 1.00 86.25 273 ASP A N 1
ATOM 2362 C CA . ASP A 1 273 ? 13.382 9.868 -26.448 1.00 86.25 273 ASP A CA 1
ATOM 2363 C C . ASP A 1 273 ? 13.340 9.836 -27.988 1.00 86.25 273 ASP A C 1
ATOM 2365 O O . ASP A 1 273 ? 12.472 10.457 -28.606 1.00 86.25 273 ASP A O 1
ATOM 2369 N N . LEU A 1 274 ? 14.263 9.112 -28.633 1.00 85.19 274 LEU A N 1
ATOM 2370 C CA . LEU A 1 274 ? 14.235 8.897 -30.084 1.00 85.19 274 LEU A CA 1
ATOM 2371 C C . LEU A 1 274 ? 13.061 8.008 -30.513 1.00 85.19 274 LEU A C 1
ATOM 2373 O O . LEU A 1 274 ? 12.421 8.295 -31.524 1.00 85.19 274 LEU A O 1
ATOM 2377 N N . GLN A 1 275 ? 12.771 6.946 -29.757 1.00 82.56 275 GLN A N 1
ATOM 2378 C CA . GLN A 1 275 ? 11.648 6.049 -30.042 1.00 82.56 275 GLN A CA 1
ATOM 2379 C C . GLN A 1 275 ? 10.301 6.762 -29.904 1.00 82.56 275 GLN A C 1
ATOM 2381 O O . GLN A 1 275 ? 9.416 6.539 -30.726 1.00 82.56 275 GLN A O 1
ATOM 2386 N N . ASP A 1 276 ? 10.161 7.638 -28.909 1.00 79.25 276 ASP A N 1
ATOM 2387 C CA . ASP A 1 276 ? 8.935 8.405 -28.677 1.00 79.25 276 ASP A CA 1
ATOM 2388 C C . ASP A 1 276 ? 8.674 9.402 -29.818 1.00 79.25 276 ASP A C 1
ATOM 2390 O O . ASP A 1 276 ? 7.566 9.483 -30.343 1.00 79.25 276 ASP A O 1
ATOM 2394 N N . LYS A 1 277 ? 9.722 10.085 -30.304 1.00 75.62 277 LYS A N 1
ATOM 2395 C CA . LYS A 1 277 ? 9.633 10.987 -31.468 1.00 75.62 277 LYS A CA 1
ATOM 2396 C C . LYS A 1 277 ? 9.264 10.280 -32.771 1.00 75.62 277 LYS A C 1
ATOM 2398 O O . LYS A 1 277 ? 8.678 10.910 -33.639 1.00 75.62 277 LYS A O 1
ATOM 2403 N N . ALA A 1 278 ? 9.621 9.006 -32.927 1.00 70.50 278 ALA A N 1
ATOM 2404 C CA . ALA A 1 278 ? 9.296 8.220 -34.117 1.00 70.50 278 ALA A CA 1
ATOM 2405 C C . ALA A 1 278 ? 7.850 7.679 -34.122 1.00 70.50 278 ALA A C 1
ATOM 2407 O O . ALA A 1 278 ? 7.418 7.118 -35.128 1.00 70.50 278 ALA A O 1
ATOM 2408 N N . GLN A 1 279 ? 7.120 7.801 -33.006 1.00 60.47 279 GLN A N 1
ATOM 2409 C CA . GLN A 1 279 ? 5.727 7.356 -32.861 1.00 60.47 279 GLN A CA 1
ATOM 2410 C C . GLN A 1 279 ? 4.698 8.493 -33.025 1.00 60.47 279 GLN A C 1
ATOM 2412 O O . GLN A 1 279 ? 3.497 8.214 -32.985 1.00 60.47 279 GLN A O 1
ATOM 2417 N N . VAL A 1 280 ? 5.156 9.740 -33.207 1.00 51.16 280 VAL A N 1
ATOM 2418 C CA . VAL A 1 280 ? 4.349 10.947 -33.482 1.00 51.16 280 VAL A CA 1
ATOM 2419 C C . VAL A 1 280 ? 4.331 11.229 -34.979 1.00 51.16 280 VAL A C 1
ATOM 2421 O O . VAL A 1 280 ? 3.233 11.539 -35.491 1.00 51.16 280 VAL A O 1
#

Mean predicted aligned error: 8.86 Å

Radius of gyration: 26.9 Å; Cα contacts (8 Å, |Δi|>4): 209; chains: 1; bounding box: 56×37×85 Å